Protein AF-A0A7K4CS99-F1 (afdb_monomer_lite)

Radius of gyration: 19.67 Å; chains: 1; bounding box: 48×40×54 Å

Secondary structure (DSSP, 8-state):
----TT---GGGGGT---TTT---SPEEEEEE-TTHHHHHHHTT-HHHHHHHHHHHHHTTS----------SSEEE-SSSS-EEE-SSS-S-EEHHHHHHHHHHHHHTTTTEEE-S-HHHHHHHHHHHHHHHHHHHHHHHHHTSTT-HHHHHHHHHTTHHHHHHHHHHHHH----EEEEE-TTT-BEEEEETTEE----GGGS-HHHHHHHHHHHGGGS-HHHHHH-BS---

pLDDT: mean 90.42, std 14.06, range [38.94, 98.62]

Sequence (232 aa):
MDRHPQSMKPWLLEILACPIDKHYPLDLSIFSIEDADAFLKKVGNVDEMKKDLSFFFKNGLDDEEGDVSTPIINFDDAGKDLLVFDTLVRKPSPAGLYLEKIQTSIDELKPVVVLCSEKVKETVTTLRALKENVQEAREAVSKMAGNPAKQREIISSLEKGLILLNWFKQAVEIESGVMICAKCHRWCPIRDSIPQMLPDELRREKYDKQFLETWKDKMDPDIVNAGIPFHL

Foldseek 3Di:
DDDDPFFAFLCVLVPDAQPPPRDDRWQKEFADWPPVVLCVVCQPPLVSLLVLQVVVVPVVDPDPDDDDSDQQWDWDDPDQFIFIAHPQRHDGDGLLVVLVSLLVLLVSLVSYHYNHDPVVVVLNVLLNVCNVLSVVLSVVSVVQRSPNPVNCVSVVVCSSSVSSSSSRRPPIGRQWIWIARPPPRAIWIQHRSHTHSDDQVPDDQVVVLVNCVVCVVPDDVCCQPPHPPYHD

Structure (mmCIF, N/CA/C/O backbone):
data_AF-A0A7K4CS99-F1
#
_entry.id   AF-A0A7K4CS99-F1
#
loop_
_atom_site.group_PDB
_atom_site.id
_atom_site.type_symbol
_atom_site.label_atom_id
_atom_site.label_alt_id
_atom_site.label_comp_id
_atom_site.label_asym_id
_atom_site.label_entity_id
_atom_site.label_seq_id
_atom_site.pdbx_PDB_ins_code
_atom_site.Cartn_x
_atom_site.Cartn_y
_atom_site.Cartn_z
_atom_site.occupancy
_atom_site.B_iso_or_equiv
_atom_site.auth_seq_id
_atom_site.auth_c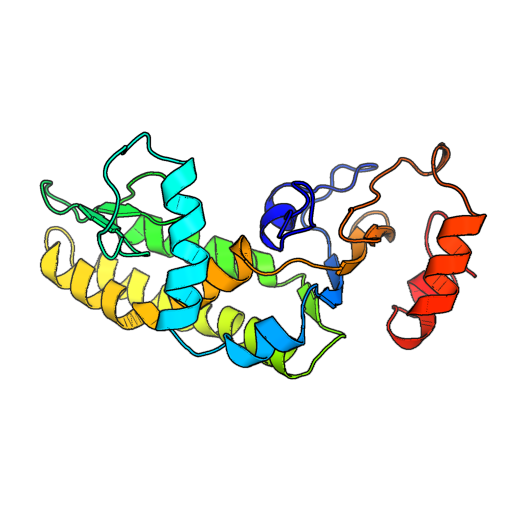omp_id
_atom_site.auth_asym_id
_atom_site.auth_atom_id
_atom_site.pdbx_PDB_model_num
ATOM 1 N N . MET A 1 1 ? 3.380 25.323 -2.106 1.00 39.00 1 MET A N 1
ATOM 2 C CA . MET A 1 1 ? 4.022 24.108 -2.642 1.00 39.00 1 MET A CA 1
ATOM 3 C C . MET A 1 1 ? 2.963 23.406 -3.455 1.00 39.00 1 MET A C 1
ATOM 5 O O . MET A 1 1 ? 2.016 22.885 -2.876 1.00 39.00 1 MET A O 1
ATOM 9 N N . ASP A 1 2 ? 3.064 23.536 -4.773 1.00 38.94 2 ASP A N 1
ATOM 10 C CA . ASP A 1 2 ? 2.145 22.928 -5.729 1.00 38.94 2 ASP A CA 1
ATOM 11 C C . ASP A 1 2 ? 2.350 21.414 -5.695 1.00 38.94 2 ASP A C 1
ATOM 13 O O . ASP A 1 2 ? 3.278 20.901 -6.311 1.00 38.94 2 ASP A O 1
ATOM 17 N N . ARG A 1 3 ? 1.527 20.691 -4.929 1.00 48.94 3 ARG A N 1
ATOM 18 C CA . ARG A 1 3 ? 1.492 19.230 -5.039 1.00 48.94 3 ARG A CA 1
ATOM 19 C C . ARG A 1 3 ? 0.854 18.887 -6.378 1.00 48.94 3 ARG A C 1
ATOM 21 O O . ARG A 1 3 ? -0.291 19.262 -6.633 1.00 48.94 3 ARG A O 1
ATOM 28 N N . HIS A 1 4 ? 1.617 18.235 -7.247 1.00 49.47 4 HIS A N 1
ATOM 29 C CA . HIS A 1 4 ? 1.116 17.764 -8.527 1.00 49.47 4 HIS A CA 1
ATOM 30 C C . HIS A 1 4 ? 0.013 16.720 -8.274 1.00 49.47 4 HIS A C 1
ATOM 32 O O . HIS A 1 4 ? 0.223 15.771 -7.525 1.00 49.47 4 HIS A O 1
ATOM 38 N N . PRO A 1 5 ? -1.191 16.877 -8.848 1.00 52.69 5 PRO A N 1
ATOM 39 C CA . PRO A 1 5 ? -2.359 16.067 -8.488 1.00 52.69 5 PRO A CA 1
ATOM 40 C C . PRO A 1 5 ? -2.307 14.595 -8.955 1.00 52.69 5 PRO A C 1
ATOM 42 O O . PRO A 1 5 ? -3.349 13.944 -8.989 1.00 52.69 5 PRO A O 1
ATOM 45 N N . GLN A 1 6 ? -1.145 14.057 -9.348 1.00 57.22 6 GLN A N 1
ATOM 46 C CA . GLN A 1 6 ? -1.030 12.757 -10.029 1.00 57.22 6 GLN A CA 1
ATOM 47 C C . GLN A 1 6 ? 0.136 11.873 -9.551 1.00 57.22 6 GLN A C 1
ATOM 49 O O . GLN A 1 6 ? 0.604 11.041 -10.324 1.00 57.22 6 GLN A O 1
ATOM 54 N N . SER A 1 7 ? 0.599 12.004 -8.305 1.00 81.69 7 SER A N 1
ATOM 55 C CA . SER A 1 7 ? 1.669 11.131 -7.806 1.00 81.69 7 SER A CA 1
ATOM 56 C C . SER A 1 7 ? 1.173 9.719 -7.445 1.00 81.69 7 SER A C 1
ATOM 58 O O . SER A 1 7 ? 0.079 9.541 -6.899 1.00 81.69 7 SER A O 1
ATOM 60 N N . MET A 1 8 ? 1.974 8.694 -7.750 1.00 92.38 8 MET A N 1
ATOM 61 C CA . MET A 1 8 ? 1.673 7.281 -7.512 1.00 92.38 8 MET A CA 1
ATOM 62 C C . MET A 1 8 ? 1.638 6.984 -6.011 1.00 92.38 8 MET A C 1
ATOM 64 O O . MET A 1 8 ? 2.669 6.929 -5.349 1.00 92.38 8 MET A O 1
ATOM 68 N N . LYS A 1 9 ? 0.451 6.735 -5.463 1.00 92.94 9 LYS A N 1
ATOM 69 C CA . LYS A 1 9 ? 0.264 6.377 -4.050 1.00 92.94 9 LYS A CA 1
ATOM 70 C C . LYS A 1 9 ? 0.173 4.866 -3.852 1.00 92.94 9 LYS A C 1
ATOM 72 O O . LYS A 1 9 ? -0.343 4.181 -4.736 1.00 92.94 9 LYS A O 1
ATOM 77 N N . PRO A 1 10 ? 0.566 4.326 -2.683 1.00 94.31 10 PRO A N 1
ATOM 78 C CA . PRO A 1 10 ? 0.439 2.896 -2.410 1.00 94.31 10 PRO A CA 1
ATOM 79 C C . PRO A 1 10 ? -0.985 2.349 -2.575 1.00 94.31 10 PRO A C 1
ATOM 81 O O . PRO A 1 10 ? -1.140 1.232 -3.058 1.00 94.31 10 PRO A O 1
ATOM 84 N N . TRP A 1 11 ? -2.027 3.127 -2.246 1.00 91.94 11 TRP A N 1
ATOM 85 C CA . TRP A 1 11 ? -3.421 2.691 -2.431 1.00 91.94 11 TRP A CA 1
ATOM 86 C C . TRP A 1 11 ? -3.818 2.499 -3.904 1.00 91.94 11 TRP A C 1
ATOM 88 O O . TRP A 1 11 ? -4.769 1.778 -4.181 1.00 91.94 11 TRP A O 1
ATOM 98 N N . LEU A 1 12 ? -3.103 3.077 -4.882 1.00 91.94 12 LEU A N 1
ATOM 99 C CA . LEU A 1 12 ? -3.420 2.851 -6.302 1.00 91.94 12 LEU A CA 1
ATOM 100 C C . LEU A 1 12 ? -3.243 1.380 -6.702 1.00 91.94 12 LEU A C 1
ATOM 102 O O . LEU A 1 12 ? -3.921 0.911 -7.615 1.00 91.94 12 LEU A O 1
ATOM 106 N N . LEU A 1 13 ? -2.405 0.621 -5.989 1.00 89.94 13 LEU A N 1
ATOM 107 C CA . LEU A 1 13 ? -2.287 -0.824 -6.188 1.00 89.94 13 LEU A CA 1
ATOM 108 C C . LEU A 1 13 ? -3.586 -1.587 -5.919 1.00 89.94 13 LEU A C 1
ATOM 110 O O . LEU A 1 13 ? -3.686 -2.732 -6.332 1.00 89.94 13 LEU A O 1
ATOM 114 N N . GLU A 1 14 ? -4.577 -0.983 -5.260 1.00 90.19 14 GLU A N 1
ATOM 115 C CA . GLU A 1 14 ? -5.903 -1.575 -5.048 1.00 90.19 14 GLU A CA 1
ATOM 116 C C . GLU A 1 14 ? -6.742 -1.619 -6.326 1.00 90.19 14 GLU A C 1
ATOM 118 O O . GLU A 1 14 ? -7.633 -2.454 -6.458 1.00 90.19 14 GLU A O 1
ATOM 123 N N . ILE A 1 15 ? -6.463 -0.718 -7.271 1.00 91.19 15 ILE A N 1
ATOM 124 C CA . ILE A 1 15 ? -7.279 -0.530 -8.476 1.00 91.19 15 ILE A CA 1
ATOM 125 C C . ILE A 1 15 ? -6.527 -0.853 -9.767 1.00 91.19 15 ILE A C 1
ATOM 127 O O . ILE A 1 15 ? -7.153 -1.113 -10.795 1.00 91.19 15 ILE A O 1
ATOM 131 N N . LEU A 1 16 ? -5.192 -0.827 -9.742 1.00 93.62 16 LEU A N 1
ATOM 132 C CA . LEU A 1 16 ? -4.379 -1.100 -10.919 1.00 93.62 16 LEU A CA 1
ATOM 133 C C . LEU A 1 16 ? -4.326 -2.604 -11.198 1.00 93.62 16 LEU A C 1
ATOM 135 O O . LEU A 1 16 ? -3.704 -3.375 -10.473 1.00 93.62 16 LEU A O 1
ATOM 139 N N . ALA A 1 17 ? -4.951 -3.005 -12.301 1.00 95.06 17 ALA A N 1
ATOM 140 C CA . ALA A 1 17 ? -4.785 -4.322 -12.901 1.00 95.06 17 ALA A CA 1
ATOM 141 C C . ALA A 1 17 ? -3.849 -4.236 -14.113 1.00 95.06 17 ALA A C 1
ATOM 143 O O . ALA A 1 17 ? -3.676 -3.173 -14.716 1.00 95.06 17 ALA A O 1
ATOM 144 N N . CYS A 1 18 ? -3.265 -5.367 -14.506 1.00 95.75 18 CYS A N 1
ATOM 145 C CA . CYS A 1 18 ? -2.468 -5.442 -15.725 1.00 95.75 18 CYS A CA 1
ATOM 146 C C . CYS A 1 18 ? -3.303 -4.976 -16.937 1.00 95.75 18 CYS A C 1
ATOM 148 O O . CYS A 1 18 ? -4.387 -5.523 -17.169 1.00 95.75 18 CYS A O 1
ATOM 150 N N . PRO A 1 19 ? -2.810 -4.029 -17.758 1.00 94.19 19 PRO A N 1
ATOM 151 C CA . PRO A 1 19 ? -3.563 -3.510 -18.900 1.00 94.19 19 PRO A CA 1
ATOM 152 C C . PRO A 1 19 ? -3.721 -4.548 -20.021 1.00 94.19 19 PRO A C 1
ATOM 154 O O . PRO A 1 19 ? -4.552 -4.371 -20.907 1.00 94.19 19 PRO A O 1
ATOM 157 N N . ILE A 1 20 ? -2.940 -5.632 -19.982 1.00 95.56 20 ILE A N 1
ATOM 158 C CA . ILE A 1 20 ? -2.901 -6.653 -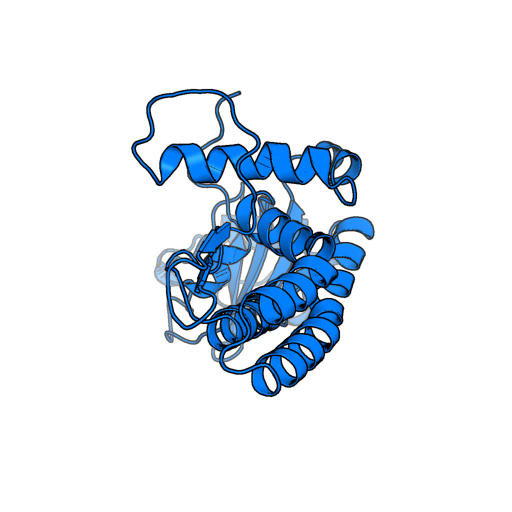21.031 1.00 95.56 20 ILE A CA 1
ATOM 159 C C . ILE A 1 20 ? -3.858 -7.806 -20.733 1.00 95.56 20 ILE A C 1
ATOM 161 O O . ILE A 1 20 ? -4.689 -8.158 -21.567 1.00 95.56 20 ILE A O 1
ATOM 165 N N . ASP A 1 21 ? -3.764 -8.401 -19.543 1.00 95.94 21 ASP A N 1
ATOM 166 C CA . ASP A 1 21 ? -4.504 -9.623 -19.198 1.00 95.94 21 ASP A CA 1
ATOM 167 C C . ASP A 1 21 ? -5.489 -9.455 -18.033 1.00 95.94 21 ASP A C 1
ATOM 169 O O . ASP A 1 21 ? -6.125 -10.434 -17.625 1.00 95.94 21 ASP A O 1
ATOM 173 N N . LYS A 1 22 ? -5.629 -8.221 -17.523 1.00 95.75 22 LYS A N 1
ATOM 174 C CA . LYS A 1 22 ? -6.514 -7.835 -16.414 1.00 95.75 22 LYS A CA 1
ATOM 175 C C . LYS A 1 22 ? -6.213 -8.565 -15.101 1.00 95.75 22 LYS A C 1
ATOM 177 O O . LYS A 1 22 ? -7.077 -8.626 -14.229 1.00 95.75 22 LYS A O 1
ATOM 182 N N . HIS A 1 23 ? -5.018 -9.140 -14.954 1.00 96.75 23 HIS A N 1
ATOM 183 C CA . HIS A 1 23 ? -4.603 -9.773 -13.710 1.00 96.75 23 HIS A CA 1
ATOM 184 C C . HIS A 1 23 ? -4.402 -8.742 -12.596 1.00 96.75 23 HIS A C 1
ATOM 186 O O . HIS A 1 23 ? -3.948 -7.621 -12.835 1.00 96.75 23 HIS A O 1
ATOM 192 N N . TYR A 1 24 ? -4.740 -9.163 -11.384 1.00 94.94 24 TYR A N 1
ATOM 193 C CA . TYR A 1 24 ? -4.645 -8.410 -10.146 1.00 94.94 24 TYR A CA 1
ATOM 194 C C . TYR A 1 24 ? -4.430 -9.410 -8.992 1.00 94.94 24 TYR A C 1
ATOM 196 O O . TYR A 1 24 ? -5.072 -10.469 -9.016 1.00 94.94 24 TYR A O 1
ATOM 204 N N . PRO A 1 25 ? -3.608 -9.093 -7.972 1.00 95.81 25 PRO A N 1
ATOM 205 C CA . PRO A 1 25 ? -2.806 -7.871 -7.818 1.00 95.81 25 PRO A CA 1
ATOM 206 C C . PRO A 1 25 ? -1.547 -7.855 -8.707 1.00 95.81 25 PRO A C 1
ATOM 208 O O . PRO A 1 25 ? -1.185 -8.865 -9.308 1.00 95.81 25 PRO A O 1
ATOM 211 N N . LEU A 1 26 ? -0.896 -6.692 -8.804 1.00 96.62 26 LEU A N 1
ATOM 212 C CA . LEU A 1 26 ? 0.432 -6.538 -9.411 1.00 96.62 26 LEU A CA 1
ATOM 213 C C . LEU A 1 26 ? 1.508 -6.524 -8.320 1.00 96.62 26 LEU A C 1
ATOM 215 O O . LEU A 1 26 ? 1.309 -5.907 -7.273 1.00 96.62 26 LEU A O 1
ATOM 219 N N . ASP A 1 27 ? 2.654 -7.145 -8.594 1.00 96.81 27 ASP A N 1
ATOM 220 C CA . ASP A 1 27 ? 3.843 -7.050 -7.744 1.00 96.81 27 ASP A CA 1
ATOM 221 C C . ASP A 1 27 ? 4.480 -5.674 -7.917 1.00 96.81 27 ASP A C 1
ATOM 223 O O . ASP A 1 27 ? 4.635 -5.222 -9.045 1.00 96.81 27 ASP A O 1
ATOM 227 N N . LEU A 1 28 ? 4.846 -4.987 -6.834 1.00 97.50 28 LEU A N 1
ATOM 228 C CA . LEU A 1 28 ? 5.446 -3.649 -6.886 1.00 97.50 28 LEU A CA 1
ATOM 229 C C . LEU A 1 28 ? 6.832 -3.669 -6.255 1.00 97.50 28 LEU A C 1
ATOM 231 O O . LEU A 1 28 ? 6.952 -3.953 -5.073 1.00 97.50 28 LEU A O 1
ATOM 235 N N . SER A 1 29 ? 7.849 -3.221 -6.982 1.00 97.50 29 SER A N 1
ATOM 236 C CA . SER A 1 29 ? 9.170 -2.903 -6.435 1.00 97.50 29 SER A CA 1
ATOM 237 C C . SER A 1 29 ? 9.376 -1.389 -6.393 1.00 97.50 29 SER A C 1
ATOM 239 O O . SER A 1 29 ? 9.369 -0.731 -7.431 1.00 97.50 29 SER A O 1
ATOM 241 N N . ILE A 1 30 ? 9.565 -0.824 -5.199 1.00 97.81 30 ILE A N 1
ATOM 242 C CA . ILE A 1 30 ? 9.761 0.617 -4.971 1.00 97.81 30 ILE A CA 1
ATOM 243 C C . ILE A 1 30 ? 11.257 0.944 -4.987 1.00 97.81 30 ILE A C 1
ATOM 245 O O . ILE A 1 30 ? 12.006 0.478 -4.125 1.00 97.81 30 ILE A O 1
ATOM 249 N N . PHE A 1 31 ? 11.689 1.787 -5.925 1.00 97.50 31 PHE A N 1
ATOM 250 C CA . PHE A 1 31 ? 13.088 2.198 -6.085 1.00 97.50 31 PHE A CA 1
ATOM 251 C C . PHE A 1 31 ? 13.416 3.528 -5.403 1.00 97.50 31 PHE A C 1
ATOM 253 O O . PHE A 1 31 ? 14.549 3.704 -4.935 1.00 97.50 31 PHE A O 1
ATOM 260 N N . SER A 1 32 ? 12.428 4.418 -5.286 1.00 96.75 32 SER A N 1
ATOM 261 C CA . SER A 1 32 ? 12.472 5.680 -4.538 1.00 96.75 32 SER A CA 1
ATOM 262 C C . SER A 1 32 ? 11.057 6.151 -4.173 1.00 96.75 32 SER A C 1
ATOM 264 O O . SER A 1 32 ? 10.067 5.693 -4.742 1.00 96.75 32 SER A O 1
ATOM 266 N N . ILE A 1 33 ? 10.974 7.055 -3.197 1.00 96.62 33 ILE A N 1
ATOM 267 C CA . ILE A 1 33 ? 9.759 7.794 -2.830 1.00 96.62 33 ILE A CA 1
ATOM 268 C C . ILE A 1 33 ? 10.036 9.291 -2.969 1.00 96.62 33 ILE A C 1
ATOM 270 O O . ILE A 1 33 ? 11.197 9.701 -2.857 1.00 96.62 33 ILE A O 1
ATOM 274 N N . GLU A 1 34 ? 8.992 10.084 -3.181 1.00 94.75 34 GLU A N 1
ATOM 275 C CA . GLU A 1 34 ? 9.089 11.541 -3.112 1.00 94.75 34 GLU A CA 1
ATOM 276 C C . GLU A 1 34 ? 9.450 11.981 -1.686 1.00 94.75 34 GLU A C 1
ATOM 278 O O . GLU A 1 34 ? 9.080 11.333 -0.701 1.00 94.75 34 GLU A O 1
ATOM 283 N N . ASP A 1 35 ? 10.211 13.074 -1.578 1.00 92.44 35 ASP A N 1
ATOM 284 C CA . ASP A 1 35 ? 10.579 13.721 -0.315 1.00 92.44 35 ASP A CA 1
ATOM 285 C C . ASP A 1 35 ? 11.037 12.752 0.798 1.00 92.44 35 ASP A C 1
ATOM 287 O O . ASP A 1 35 ? 10.588 12.824 1.948 1.00 92.44 35 ASP A O 1
ATOM 291 N N . ALA A 1 36 ? 11.973 11.847 0.485 1.00 93.69 36 ALA A N 1
ATOM 292 C CA . ALA A 1 36 ? 12.469 10.837 1.429 1.00 93.69 36 ALA A CA 1
ATOM 293 C C . ALA A 1 36 ? 12.930 11.429 2.781 1.00 93.69 36 ALA A C 1
ATOM 295 O O . ALA A 1 36 ? 12.680 10.843 3.835 1.00 93.69 36 ALA A O 1
ATOM 296 N N . ASP A 1 37 ? 13.533 12.621 2.785 1.00 93.56 37 ASP A N 1
ATOM 297 C CA . ASP A 1 37 ? 13.921 13.320 4.017 1.00 93.56 37 ASP A CA 1
ATOM 298 C C . ASP A 1 37 ? 12.716 13.756 4.861 1.00 93.56 37 ASP A C 1
ATOM 300 O O . ASP A 1 37 ? 12.762 13.709 6.094 1.00 93.56 37 ASP A O 1
ATOM 304 N N . ALA A 1 38 ? 11.629 14.195 4.221 1.00 93.25 38 ALA A N 1
ATOM 305 C CA . ALA A 1 38 ? 10.395 14.536 4.916 1.00 93.25 38 ALA A CA 1
ATOM 306 C C . ALA A 1 38 ? 9.735 13.275 5.483 1.00 93.25 38 ALA A C 1
ATOM 308 O O . ALA A 1 38 ? 9.300 13.290 6.635 1.00 93.25 38 ALA A O 1
ATOM 309 N N . PHE A 1 39 ? 9.734 12.172 4.727 1.00 95.50 39 PHE A N 1
ATOM 310 C CA . PHE A 1 39 ? 9.277 10.871 5.215 1.00 95.50 39 PHE A CA 1
ATOM 311 C C . PHE A 1 39 ? 10.015 10.469 6.501 1.00 95.50 39 PHE A C 1
ATOM 313 O O . PHE A 1 39 ? 9.372 10.164 7.506 1.00 95.50 39 PHE A O 1
ATOM 320 N N . LEU A 1 40 ? 11.352 10.537 6.511 1.00 94.56 40 LEU A N 1
ATOM 321 C CA . LEU A 1 40 ? 12.178 10.150 7.664 1.00 94.56 40 LEU A CA 1
ATOM 322 C C . LEU A 1 40 ? 11.900 10.987 8.919 1.00 94.56 40 LEU A C 1
ATOM 324 O O . LEU A 1 40 ? 11.958 10.459 10.027 1.00 94.56 40 LEU A O 1
ATOM 328 N N . LYS A 1 41 ? 11.583 12.276 8.763 1.00 94.94 41 LYS A N 1
ATOM 329 C CA . LYS A 1 41 ? 11.253 13.169 9.889 1.00 94.94 41 LYS A CA 1
ATOM 330 C C . LYS A 1 41 ? 9.883 12.874 10.504 1.00 94.94 41 LYS A C 1
ATOM 332 O O . LYS A 1 41 ? 9.666 13.198 11.670 1.00 94.94 41 LYS A O 1
ATOM 337 N N . LYS A 1 42 ? 8.962 12.302 9.726 1.00 95.12 42 LYS A N 1
ATOM 338 C CA . LYS A 1 42 ? 7.557 12.114 10.116 1.00 95.12 42 LYS A CA 1
ATOM 339 C C . LYS A 1 42 ? 7.233 10.689 10.545 1.00 95.12 42 LYS A C 1
ATOM 341 O O 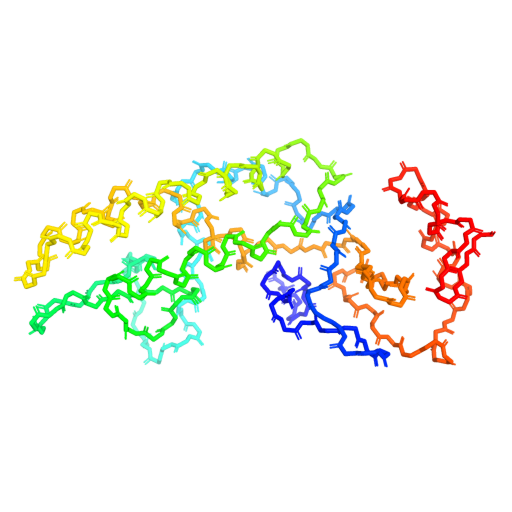. LYS A 1 42 ? 6.425 10.499 11.450 1.00 95.12 42 LYS A O 1
ATOM 346 N N . VAL A 1 43 ? 7.844 9.685 9.919 1.00 95.56 43 VAL A N 1
ATOM 347 C CA . VAL A 1 43 ? 7.537 8.277 10.190 1.00 95.56 43 VAL A CA 1
ATOM 348 C C . VAL A 1 43 ? 7.778 7.931 11.665 1.00 95.56 43 VAL A C 1
ATOM 350 O O . VAL A 1 43 ? 8.859 8.135 12.211 1.00 95.56 43 VAL A O 1
ATOM 353 N N . GLY A 1 44 ? 6.741 7.418 12.333 1.00 90.69 44 GLY A N 1
ATOM 354 C CA . GLY A 1 44 ? 6.759 7.123 13.771 1.00 90.69 44 GLY A CA 1
ATOM 355 C C . GLY A 1 44 ? 6.382 8.299 14.683 1.00 90.69 44 GLY A C 1
ATOM 356 O O . GLY A 1 44 ? 6.095 8.073 15.859 1.00 90.69 44 GLY A O 1
ATOM 357 N N . ASN A 1 45 ? 6.293 9.527 14.162 1.00 95.38 45 ASN A N 1
ATOM 358 C CA . ASN A 1 45 ? 5.727 10.670 14.873 1.00 95.38 45 ASN A CA 1
ATOM 359 C C . ASN A 1 45 ? 4.223 10.769 14.576 1.00 95.38 45 ASN A C 1
ATOM 361 O O . ASN A 1 45 ? 3.806 11.214 13.507 1.00 95.38 45 ASN A O 1
ATOM 365 N N . VAL A 1 46 ? 3.404 10.330 15.534 1.00 92.50 46 VAL A N 1
ATOM 366 C CA . VAL A 1 46 ? 1.941 10.267 15.387 1.00 92.50 46 VAL A CA 1
ATOM 367 C C . VAL A 1 46 ? 1.336 11.632 15.066 1.00 92.50 46 VAL A C 1
ATOM 369 O O . VAL A 1 46 ? 0.460 11.705 14.208 1.00 92.50 46 VAL A O 1
ATOM 372 N N . ASP A 1 47 ? 1.809 12.704 15.696 1.00 91.50 47 ASP A N 1
ATOM 373 C CA . ASP A 1 47 ? 1.234 14.037 15.508 1.00 91.50 47 ASP A CA 1
ATOM 374 C C . ASP A 1 47 ? 1.533 14.585 14.111 1.00 91.50 47 ASP A C 1
ATOM 376 O O . ASP A 1 47 ? 0.649 15.136 13.458 1.00 91.50 47 ASP A O 1
ATOM 380 N N . GLU A 1 48 ? 2.750 14.374 13.606 1.00 93.06 48 GLU A N 1
ATOM 381 C CA . GLU A 1 48 ? 3.111 14.751 12.235 1.00 93.06 48 GLU A CA 1
ATOM 382 C C . GLU A 1 48 ? 2.329 13.941 11.193 1.00 93.06 48 GLU A C 1
ATOM 384 O O . GLU A 1 48 ? 1.813 14.503 10.226 1.00 93.06 48 GLU A O 1
ATOM 389 N N . MET A 1 49 ? 2.155 12.635 11.417 1.00 93.06 49 MET A N 1
ATOM 390 C CA . MET A 1 49 ? 1.337 11.798 10.533 1.00 93.06 49 MET A CA 1
ATOM 391 C C . MET A 1 49 ? -0.140 12.224 10.545 1.00 93.06 49 MET A C 1
ATOM 393 O O . MET A 1 49 ? -0.771 12.291 9.489 1.00 93.06 49 MET A O 1
ATOM 397 N N . LYS A 1 50 ? -0.698 12.569 11.716 1.00 91.00 50 LYS A N 1
ATOM 398 C CA . LYS A 1 50 ? -2.062 13.113 11.838 1.00 91.00 50 LYS A CA 1
ATOM 399 C C . LYS A 1 50 ? -2.210 14.436 11.078 1.00 91.00 50 LYS A C 1
ATOM 401 O O . LYS A 1 50 ? -3.219 14.624 10.401 1.00 91.00 50 LYS A O 1
ATOM 406 N N . LYS A 1 51 ? -1.211 15.328 11.133 1.00 89.00 51 LYS A N 1
ATOM 407 C CA . LYS A 1 51 ? -1.216 16.591 10.368 1.00 89.00 51 LYS A CA 1
ATOM 408 C C . LYS A 1 51 ? -1.300 16.341 8.866 1.00 89.00 51 LYS A C 1
ATOM 410 O O . LYS A 1 51 ? -2.164 16.927 8.216 1.00 89.00 51 LYS A O 1
ATOM 415 N N . ASP A 1 52 ? -0.478 15.439 8.330 1.00 88.25 52 ASP A N 1
ATOM 416 C CA . ASP A 1 52 ? -0.529 15.070 6.909 1.00 88.25 52 ASP A CA 1
ATOM 417 C C . ASP A 1 52 ? -1.894 14.492 6.515 1.00 88.25 52 ASP A C 1
ATOM 419 O O . ASP A 1 52 ? -2.428 14.815 5.453 1.00 88.25 52 ASP A O 1
ATOM 423 N N . LEU A 1 53 ? -2.483 13.671 7.388 1.00 86.81 53 LEU A N 1
ATOM 424 C CA . LEU A 1 53 ? -3.768 13.025 7.137 1.00 86.81 53 LEU A CA 1
ATOM 425 C C . LEU A 1 53 ? -4.971 13.972 7.224 1.00 86.81 53 LEU A C 1
ATOM 427 O O . LEU A 1 53 ? -5.937 13.797 6.482 1.00 86.81 53 LEU A O 1
ATOM 431 N N . SER A 1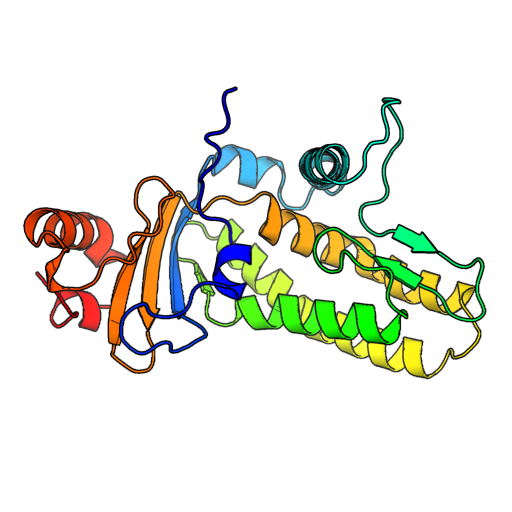 54 ? -4.910 14.991 8.083 1.00 80.06 54 SER A N 1
ATOM 432 C CA . SER A 1 54 ? -5.995 15.967 8.267 1.00 80.06 54 SER A CA 1
ATOM 433 C C . SER A 1 54 ? -6.394 16.679 6.966 1.00 80.06 54 SER A C 1
ATOM 435 O O . SER A 1 54 ? -7.551 17.050 6.783 1.00 80.06 54 SER A O 1
ATOM 437 N N . PHE A 1 55 ? -5.461 16.813 6.018 1.00 70.00 55 PHE A N 1
ATOM 438 C CA . PHE A 1 55 ? -5.717 17.417 4.712 1.00 70.00 55 PHE A CA 1
ATOM 439 C C . PHE A 1 55 ? -6.672 16.585 3.841 1.00 70.00 55 PHE A C 1
ATOM 441 O O . PHE A 1 55 ? -7.441 17.149 3.067 1.00 70.00 55 PHE A O 1
ATOM 448 N N . PHE A 1 56 ? -6.662 15.253 3.967 1.00 65.94 56 PHE A N 1
ATOM 449 C CA . PHE A 1 56 ? -7.516 14.382 3.150 1.00 65.94 56 PHE A CA 1
ATOM 450 C C . PHE A 1 56 ? -8.982 14.406 3.586 1.00 65.94 56 PHE A C 1
ATOM 452 O O . PHE A 1 56 ? -9.858 14.222 2.746 1.00 65.94 56 PHE A O 1
ATOM 459 N N . PHE A 1 57 ? -9.258 14.679 4.863 1.00 58.44 57 PHE A N 1
ATOM 460 C CA . PHE A 1 57 ? -10.628 14.828 5.360 1.00 58.44 57 PHE A CA 1
ATOM 461 C C . PHE A 1 57 ? -11.266 16.152 4.922 1.00 58.44 57 PHE A C 1
ATOM 463 O O . PHE A 1 57 ? -12.439 16.161 4.562 1.00 58.44 57 PHE A O 1
ATOM 470 N N . LYS A 1 58 ? -10.481 17.236 4.838 1.00 53.81 58 LYS A N 1
ATOM 471 C CA . LYS A 1 58 ? -10.959 18.560 4.391 1.00 53.81 58 LYS A CA 1
ATOM 472 C C . LYS A 1 58 ? -11.469 18.595 2.947 1.00 53.81 58 LYS A C 1
ATOM 474 O O . LYS A 1 58 ? -12.248 19.468 2.606 1.00 53.81 58 LYS A O 1
ATOM 479 N N . ASN A 1 59 ? -11.039 17.655 2.104 1.00 46.50 59 ASN A N 1
ATOM 480 C CA . ASN A 1 59 ? -11.456 17.582 0.698 1.00 46.50 59 ASN A CA 1
ATOM 481 C C . ASN A 1 59 ? -12.581 16.557 0.450 1.00 46.50 59 ASN A C 1
ATOM 483 O O . ASN A 1 59 ? -12.920 16.305 -0.705 1.00 46.50 59 ASN A O 1
ATOM 487 N N . GLY A 1 60 ? -13.096 15.900 1.499 1.00 43.53 60 GLY A N 1
ATOM 488 C CA . GLY A 1 60 ? -14.070 14.806 1.383 1.00 43.53 60 GLY A CA 1
ATOM 489 C C . GLY A 1 60 ? -15.435 15.067 2.022 1.00 43.53 60 GLY A C 1
ATOM 490 O O . GLY A 1 60 ? -16.362 14.303 1.759 1.00 43.53 60 GLY A O 1
ATOM 491 N N . LEU A 1 61 ? -15.560 16.105 2.850 1.00 42.69 61 LEU A N 1
ATOM 492 C CA . LEU A 1 61 ? -16.784 16.505 3.543 1.00 42.69 61 LEU A CA 1
ATOM 493 C C . LEU A 1 61 ? -16.859 18.037 3.501 1.00 42.69 61 LEU A C 1
ATOM 495 O O . LEU A 1 61 ? -15.878 18.692 3.849 1.00 42.69 61 LEU A O 1
ATOM 499 N N . ASP A 1 62 ? -17.984 18.582 3.033 1.00 42.09 62 ASP A N 1
ATOM 500 C CA . ASP A 1 62 ? -18.265 20.020 2.885 1.00 42.09 62 ASP A CA 1
ATOM 501 C C . ASP A 1 62 ? -18.419 20.738 4.248 1.00 42.09 62 ASP A C 1
ATOM 503 O O . ASP A 1 62 ? -19.424 21.397 4.501 1.00 42.09 62 ASP A O 1
ATOM 507 N N . ASP A 1 63 ? -17.449 20.604 5.152 1.00 41.41 63 ASP A N 1
ATOM 508 C CA . ASP A 1 63 ? -17.458 21.303 6.438 1.00 41.41 63 ASP A CA 1
ATOM 509 C C . ASP A 1 63 ? -16.547 22.540 6.355 1.00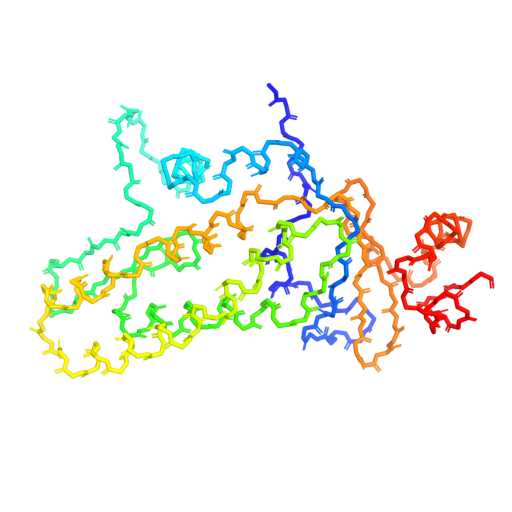 41.41 63 ASP A C 1
ATOM 511 O O . ASP A 1 63 ? -15.320 22.463 6.444 1.00 41.41 63 ASP A O 1
ATOM 515 N N . GLU A 1 64 ? -17.179 23.701 6.145 1.00 46.84 64 GLU A N 1
ATOM 516 C CA . GLU A 1 64 ? -16.552 25.021 5.955 1.00 46.84 64 GLU A CA 1
ATOM 517 C C . GLU A 1 64 ? -15.928 25.651 7.216 1.00 46.84 64 GLU A C 1
ATOM 519 O O . GLU A 1 64 ? -15.406 26.764 7.143 1.00 46.84 64 GLU A O 1
ATOM 524 N N . GLU A 1 65 ? -15.897 24.989 8.371 1.00 44.97 65 GLU A N 1
ATOM 525 C CA . GLU A 1 65 ? -15.354 25.605 9.587 1.00 44.97 65 GLU A CA 1
ATOM 526 C C . GLU A 1 65 ? -14.046 24.954 10.035 1.00 44.97 65 GLU A C 1
ATOM 528 O O . GLU A 1 65 ? -13.960 23.809 10.477 1.00 44.97 65 GLU A O 1
ATOM 533 N N . GLY A 1 66 ? -12.981 25.736 9.850 1.00 47.41 66 GLY A N 1
ATOM 534 C CA . GLY A 1 66 ? -11.624 25.392 10.210 1.00 47.41 66 GLY A CA 1
ATOM 535 C C . GLY A 1 66 ? -11.419 25.250 11.716 1.00 47.41 66 GLY A C 1
ATOM 536 O O . GLY A 1 66 ? -11.940 26.021 12.512 1.00 47.41 66 GLY A O 1
ATOM 537 N N . ASP A 1 67 ? -10.529 24.308 12.024 1.00 47.50 67 ASP A N 1
ATOM 538 C CA . ASP A 1 67 ? -9.917 24.010 13.322 1.00 47.50 67 ASP A CA 1
ATOM 539 C C . ASP A 1 67 ? -10.705 23.091 14.261 1.00 47.50 67 ASP A C 1
ATOM 541 O O . ASP A 1 67 ? -11.367 23.550 15.178 1.00 47.50 67 ASP A O 1
ATOM 545 N N . VAL A 1 68 ? -10.530 21.772 14.098 1.00 41.50 68 VAL A N 1
ATOM 546 C CA . VAL A 1 68 ? -10.563 20.798 15.201 1.00 41.50 68 VAL A CA 1
ATOM 547 C C . VAL A 1 68 ? -9.672 19.621 14.802 1.00 41.50 68 VAL A C 1
ATOM 549 O O . VAL A 1 68 ? -9.704 19.187 13.654 1.00 41.50 68 VAL A O 1
ATOM 552 N N . SER A 1 69 ? -8.886 19.096 15.744 1.00 50.62 69 SER A N 1
ATOM 553 C CA . SER A 1 69 ? -8.276 17.758 15.735 1.00 50.62 69 SER A CA 1
ATOM 554 C C . SER A 1 69 ? -9.250 16.702 15.182 1.00 50.62 69 SER A C 1
ATOM 556 O O . SER A 1 69 ? -9.945 16.039 15.952 1.00 50.62 69 SER A O 1
ATOM 558 N N . THR A 1 70 ? -9.331 16.541 13.861 1.00 54.72 70 THR A N 1
ATOM 559 C CA . THR A 1 70 ? -10.207 15.541 13.256 1.00 54.72 70 THR A CA 1
ATOM 560 C C . THR A 1 70 ? -9.592 14.188 13.585 1.00 54.72 70 THR A C 1
ATOM 562 O O . THR A 1 70 ? -8.449 13.927 13.186 1.00 54.72 70 THR A O 1
ATOM 565 N N . PRO A 1 71 ? -10.265 13.347 14.384 1.00 71.62 71 PRO A N 1
ATOM 566 C CA . PRO A 1 71 ? -9.717 12.047 14.700 1.00 71.62 71 PRO A CA 1
ATOM 567 C C . PRO A 1 71 ? -9.597 11.257 13.393 1.00 71.62 71 PRO A C 1
ATOM 569 O O . PRO A 1 71 ? -10.531 11.180 12.601 1.00 71.62 71 PRO A O 1
ATOM 572 N N . ILE A 1 72 ? -8.411 10.697 13.140 1.00 86.44 72 ILE A N 1
ATOM 573 C CA . ILE A 1 72 ? -8.166 9.908 11.922 1.00 86.44 72 ILE A CA 1
ATOM 574 C C . ILE A 1 72 ? -9.093 8.691 11.889 1.00 86.44 72 ILE A C 1
ATOM 576 O O . ILE A 1 72 ? -9.619 8.344 10.837 1.00 86.44 72 ILE A O 1
ATOM 580 N N . ILE A 1 73 ? -9.310 8.084 13.057 1.00 92.94 73 ILE A N 1
ATOM 581 C CA . ILE A 1 73 ? -10.238 6.977 13.274 1.00 92.94 73 ILE A CA 1
ATOM 582 C C . ILE A 1 73 ? -11.479 7.560 13.942 1.00 92.94 73 ILE A C 1
ATOM 584 O O . ILE A 1 73 ? -11.412 8.038 15.076 1.00 92.94 73 ILE A O 1
ATOM 588 N N . ASN A 1 74 ? -12.600 7.530 13.236 1.00 93.19 74 ASN A N 1
ATOM 589 C CA . ASN A 1 74 ? -13.859 8.104 13.685 1.00 93.19 74 ASN A CA 1
ATOM 590 C C . ASN A 1 74 ? -14.762 7.012 14.249 1.00 93.19 74 ASN A C 1
ATOM 592 O O . ASN A 1 74 ? -14.799 5.895 13.731 1.00 93.19 74 ASN A O 1
ATOM 596 N N . PHE A 1 75 ? -15.505 7.359 15.296 1.00 93.75 75 PHE A N 1
ATOM 597 C CA . PHE A 1 75 ? -16.415 6.464 15.998 1.00 93.75 75 PHE A CA 1
ATOM 598 C C . PHE A 1 75 ? -17.808 7.085 16.049 1.00 93.75 75 PHE A C 1
ATOM 600 O O . PHE A 1 75 ? -17.948 8.225 16.485 1.00 93.75 75 PHE A O 1
ATOM 607 N N . ASP A 1 76 ? -18.819 6.315 15.666 1.00 91.56 76 ASP A N 1
ATOM 608 C CA . ASP A 1 76 ? -20.231 6.633 15.875 1.00 91.56 76 ASP A CA 1
ATOM 609 C C . ASP A 1 76 ? -20.861 5.522 16.724 1.00 91.56 76 ASP A C 1
ATOM 611 O O . ASP A 1 76 ? -20.893 4.348 16.344 1.00 91.56 76 ASP A O 1
ATOM 615 N N . ASP A 1 77 ? -21.298 5.900 17.922 1.00 85.50 77 ASP A N 1
ATOM 616 C CA . ASP A 1 77 ? -21.914 5.042 18.930 1.00 85.50 77 ASP A CA 1
ATOM 617 C C . ASP A 1 77 ? -23.356 5.451 19.266 1.00 85.50 77 ASP A C 1
ATOM 619 O O . ASP A 1 77 ? -23.899 5.009 20.278 1.00 85.50 77 ASP A O 1
ATOM 623 N N . ALA A 1 78 ? -24.010 6.243 18.407 1.00 79.88 78 ALA A N 1
ATOM 624 C CA . ALA A 1 78 ? -25.420 6.603 18.578 1.00 79.88 78 ALA A CA 1
ATOM 625 C C . ALA A 1 78 ? -26.367 5.402 18.379 1.00 79.88 78 ALA A C 1
ATOM 627 O O . ALA A 1 78 ? -27.518 5.418 18.823 1.00 79.88 78 ALA A O 1
ATOM 628 N N . GLY A 1 79 ? -25.891 4.365 17.685 1.00 76.81 79 GLY A N 1
ATOM 629 C CA . GLY A 1 79 ? -26.624 3.137 17.399 1.00 76.81 79 GLY A CA 1
ATOM 630 C C . GLY A 1 79 ? -26.391 2.004 18.405 1.00 76.81 79 GLY A C 1
ATOM 631 O O . GLY A 1 79 ? -25.708 2.128 19.416 1.00 76.81 79 GLY A O 1
ATOM 632 N N . LYS A 1 80 ? -26.966 0.838 18.091 1.00 77.88 80 LYS A N 1
ATOM 633 C CA . LYS A 1 80 ? -26.793 -0.400 18.871 1.00 77.88 80 LYS A CA 1
ATOM 634 C C . LYS A 1 80 ? -25.378 -0.990 18.756 1.00 77.88 80 LYS A C 1
ATOM 636 O O . LYS A 1 80 ? -24.921 -1.664 19.678 1.00 77.88 80 LYS A O 1
ATOM 641 N N . ASP A 1 81 ? -24.716 -0.742 17.631 1.00 84.56 81 ASP A N 1
ATOM 642 C CA . ASP A 1 81 ? -23.384 -1.244 17.300 1.00 84.56 81 ASP A CA 1
ATOM 643 C C . ASP A 1 81 ? -22.428 -0.065 17.091 1.00 84.56 81 ASP A C 1
ATOM 645 O O . ASP A 1 81 ? -22.842 0.971 16.571 1.00 84.56 81 ASP A O 1
ATOM 649 N N . LEU A 1 82 ? -21.149 -0.229 17.455 1.00 95.44 82 LEU A N 1
ATOM 650 C CA . LEU A 1 82 ? -20.126 0.770 17.150 1.00 95.44 82 LEU A CA 1
ATOM 651 C C . LEU A 1 82 ? -19.858 0.796 15.644 1.00 95.44 82 LEU A C 1
ATOM 653 O O . LEU A 1 82 ? -19.427 -0.210 15.063 1.00 95.44 82 LEU A O 1
ATOM 657 N N . LEU A 1 83 ? -20.050 1.959 15.034 1.00 95.88 83 LEU A N 1
ATOM 658 C CA . LEU A 1 83 ? -19.627 2.238 13.672 1.00 95.88 83 LEU A CA 1
ATOM 659 C C . LEU A 1 83 ? -18.267 2.931 13.685 1.00 95.88 83 LEU A C 1
ATOM 661 O O . LEU A 1 83 ? -18.003 3.813 14.502 1.00 95.88 83 LEU A O 1
ATOM 665 N N . VAL A 1 84 ? -17.398 2.515 12.769 1.00 96.12 84 VAL A N 1
ATOM 666 C CA . VAL A 1 84 ? -16.029 3.018 12.642 1.00 96.12 84 VAL A CA 1
ATOM 667 C C . VAL A 1 84 ? -15.735 3.336 11.185 1.00 96.12 84 VAL A C 1
ATOM 669 O O . VAL A 1 84 ? -16.174 2.611 10.284 1.00 96.12 84 VAL A O 1
ATOM 672 N N . PHE A 1 85 ? -15.020 4.433 10.956 1.00 94.44 85 PHE A N 1
ATOM 673 C CA . PHE A 1 85 ? -14.586 4.855 9.629 1.00 94.44 85 PHE A CA 1
ATOM 674 C C . PHE A 1 85 ? -13.328 5.723 9.684 1.00 94.44 85 PHE A C 1
ATOM 676 O O . PHE A 1 85 ? -13.050 6.406 10.668 1.00 94.44 85 PHE A O 1
ATOM 683 N N . ASP A 1 86 ? -12.566 5.692 8.599 1.00 93.12 86 ASP A N 1
ATOM 684 C CA . ASP A 1 86 ? -11.372 6.507 8.373 1.00 93.12 86 ASP A CA 1
ATOM 685 C C . ASP A 1 86 ? -11.150 6.700 6.860 1.00 93.12 86 ASP A C 1
ATOM 687 O O . ASP A 1 86 ? -12.055 6.470 6.054 1.00 93.12 86 ASP A O 1
ATOM 691 N N . THR A 1 87 ? -9.957 7.130 6.439 1.00 89.19 87 THR A N 1
ATOM 692 C CA . THR A 1 87 ? -9.684 7.354 5.008 1.00 89.19 87 THR A CA 1
ATOM 693 C C . THR A 1 87 ? -9.612 6.065 4.182 1.00 89.19 87 THR A C 1
ATOM 695 O O . THR A 1 87 ? -9.836 6.120 2.969 1.00 89.19 87 THR A O 1
ATOM 698 N N . LEU A 1 88 ? -9.321 4.922 4.816 1.00 92.50 88 LEU A N 1
ATOM 699 C CA . LEU A 1 88 ? -9.258 3.598 4.188 1.00 92.50 88 LEU A CA 1
ATOM 700 C C . LEU A 1 88 ? -10.644 2.945 4.158 1.00 92.50 88 LEU A C 1
ATOM 702 O O . LEU A 1 88 ? -11.063 2.389 3.145 1.00 92.50 88 LEU A O 1
ATOM 706 N N . VAL A 1 89 ? -11.405 3.072 5.244 1.00 94.62 89 VAL A N 1
ATOM 707 C CA . VAL A 1 89 ? -12.783 2.590 5.370 1.00 94.62 89 VAL A CA 1
ATOM 708 C C . VAL A 1 89 ? -13.717 3.788 5.480 1.00 94.62 89 VAL A C 1
ATOM 710 O O . VAL A 1 89 ? -14.205 4.118 6.554 1.00 94.62 89 VAL A O 1
ATOM 713 N N . ARG A 1 90 ? -13.987 4.439 4.345 1.00 90.94 90 ARG A N 1
ATOM 714 C CA . ARG A 1 90 ? -14.735 5.713 4.306 1.00 90.94 90 ARG A CA 1
ATOM 715 C C . ARG A 1 90 ? -16.177 5.618 4.793 1.00 90.94 90 ARG A C 1
ATOM 717 O O . ARG A 1 90 ? -16.702 6.559 5.371 1.00 90.94 90 ARG A O 1
ATOM 724 N N . LYS A 1 91 ? -16.844 4.496 4.516 1.00 91.31 91 LYS A N 1
ATOM 725 C CA . LYS A 1 91 ? -18.232 4.284 4.937 1.00 91.31 91 LYS A CA 1
ATOM 726 C C . LYS A 1 91 ? -18.252 3.821 6.400 1.00 91.31 91 LYS A C 1
ATOM 728 O O . LYS A 1 91 ? -17.666 2.760 6.650 1.00 91.31 91 LYS A O 1
ATOM 733 N N . PRO A 1 92 ? -18.988 4.499 7.307 1.00 94.25 92 PRO A N 1
ATOM 734 C CA . PRO A 1 92 ? -19.255 4.001 8.655 1.00 94.25 92 PRO A CA 1
ATOM 735 C C . PRO A 1 92 ? -19.684 2.535 8.611 1.00 94.25 92 PRO A C 1
ATOM 737 O O . PRO A 1 92 ? -20.657 2.169 7.946 1.00 94.25 92 PRO A O 1
ATOM 740 N N . SER A 1 93 ? -18.883 1.680 9.239 1.00 95.50 93 SER A N 1
ATOM 741 C CA . SER A 1 93 ? -19.024 0.227 9.175 1.00 95.50 93 SER A CA 1
ATOM 742 C C . SER A 1 93 ? -18.983 -0.353 10.587 1.00 95.50 93 SER A C 1
ATOM 744 O O . SER A 1 93 ? -18.220 0.156 11.407 1.00 95.50 93 SER A O 1
ATOM 746 N N . PRO A 1 94 ? -19.737 -1.426 10.889 1.00 96.62 94 PRO A N 1
ATOM 747 C CA . PRO A 1 94 ? -19.624 -2.108 12.175 1.00 96.62 94 PRO A CA 1
ATOM 748 C C . PRO A 1 94 ? -18.168 -2.458 12.499 1.00 96.62 94 PRO A C 1
ATOM 750 O O . PRO A 1 94 ? -17.439 -2.897 11.608 1.00 96.62 94 PRO A O 1
ATOM 753 N N . ALA A 1 95 ? -17.759 -2.315 13.760 1.00 96.75 95 ALA A N 1
ATOM 754 C CA . ALA A 1 95 ? -16.378 -2.507 14.223 1.00 96.75 95 ALA A CA 1
ATOM 755 C C . ALA A 1 95 ? -15.682 -3.766 13.656 1.00 96.75 95 ALA A C 1
ATOM 757 O O . ALA A 1 95 ? -14.539 -3.702 13.204 1.00 96.75 95 ALA A O 1
ATOM 758 N N . GLY A 1 96 ? -16.380 -4.907 13.614 1.00 96.75 96 GLY A N 1
ATOM 759 C CA . GLY A 1 96 ? -15.835 -6.147 13.047 1.00 96.75 96 GLY A CA 1
ATOM 760 C C . GLY A 1 96 ? -15.577 -6.079 11.535 1.00 96.75 96 GLY A C 1
ATOM 761 O O . GLY A 1 96 ? -14.556 -6.582 11.069 1.00 96.75 96 GLY A O 1
ATOM 762 N N . LEU A 1 97 ? -16.466 -5.422 10.781 1.00 97.38 97 LEU A N 1
ATOM 763 C CA . LEU A 1 97 ? -16.317 -5.201 9.338 1.00 97.38 97 LEU A CA 1
ATOM 764 C C . LEU A 1 97 ? -15.241 -4.149 9.037 1.00 97.38 97 LEU A C 1
ATOM 766 O O . LEU A 1 97 ? -14.520 -4.274 8.051 1.00 97.38 97 LEU A O 1
ATOM 770 N N . TYR A 1 98 ? -15.115 -3.121 9.880 1.00 98.25 98 TYR A N 1
ATOM 771 C CA . TYR A 1 98 ? -14.013 -2.163 9.795 1.00 98.25 98 TYR A CA 1
ATOM 772 C C . TYR A 1 98 ? -12.665 -2.887 9.906 1.00 98.25 98 TYR A C 1
ATOM 774 O O . TYR A 1 98 ? -11.844 -2.785 8.998 1.00 98.25 98 TYR A O 1
ATOM 782 N N . LEU A 1 99 ? -12.471 -3.703 10.950 1.00 98.50 99 LEU A N 1
ATOM 783 C CA . LEU A 1 99 ? -11.222 -4.447 11.151 1.00 98.50 99 LEU A CA 1
ATOM 784 C C . LEU A 1 99 ? -10.943 -5.443 10.017 1.00 98.50 99 LEU A C 1
ATOM 786 O O . LEU A 1 99 ? -9.802 -5.564 9.587 1.00 98.50 99 LEU A O 1
ATOM 790 N N . GLU A 1 100 ? -11.966 -6.099 9.467 1.00 98.38 100 GLU A N 1
ATOM 791 C CA . GLU A 1 100 ? -11.829 -6.951 8.276 1.00 98.38 100 GLU A CA 1
ATOM 792 C C . GLU A 1 100 ? -11.291 -6.189 7.055 1.00 98.38 100 GLU A C 1
ATOM 794 O O . GLU A 1 100 ? -10.389 -6.661 6.355 1.00 98.38 100 GLU A O 1
ATOM 799 N N . LYS A 1 101 ? -11.804 -4.980 6.809 1.00 98.25 101 LYS A N 1
ATOM 800 C CA . LYS A 1 101 ? -11.314 -4.123 5.725 1.00 98.25 101 LYS A CA 1
ATOM 801 C C . LYS A 1 101 ? -9.895 -3.623 5.986 1.00 98.25 101 LYS A C 1
ATOM 803 O O . LYS A 1 101 ? -9.105 -3.565 5.050 1.00 98.25 101 LYS A O 1
ATOM 808 N N . ILE A 1 102 ? -9.537 -3.347 7.242 1.00 98.44 102 ILE A N 1
ATOM 809 C CA . ILE A 1 102 ? -8.151 -3.034 7.618 1.00 98.44 102 ILE A CA 1
ATOM 810 C C . ILE A 1 102 ? -7.224 -4.229 7.357 1.00 98.44 102 ILE A C 1
ATOM 812 O O . ILE A 1 102 ? -6.149 -4.040 6.792 1.00 98.44 102 ILE A O 1
ATOM 816 N N . GLN A 1 103 ? -7.628 -5.463 7.687 1.00 98.25 103 GLN A N 1
ATOM 817 C CA . GLN A 1 103 ? -6.842 -6.660 7.345 1.00 98.25 103 GLN A CA 1
ATOM 818 C C . GLN A 1 103 ? -6.627 -6.777 5.832 1.00 98.25 103 GLN A C 1
ATOM 820 O O . GLN A 1 103 ? -5.520 -7.090 5.399 1.00 98.25 103 GLN A O 1
ATOM 825 N N . THR A 1 104 ? -7.664 -6.487 5.041 1.00 97.12 104 THR A N 1
ATOM 826 C CA . THR A 1 104 ? -7.579 -6.461 3.571 1.00 97.12 104 THR A CA 1
ATOM 827 C C . THR A 1 104 ? -6.587 -5.392 3.102 1.00 97.12 104 THR A C 1
ATOM 829 O O . THR A 1 104 ? -5.674 -5.698 2.342 1.00 97.12 104 THR A O 1
ATOM 832 N N . SER A 1 105 ? -6.668 -4.181 3.666 1.00 97.31 105 SER A N 1
ATOM 833 C CA . SER A 1 105 ? -5.732 -3.084 3.386 1.00 97.31 105 SER A CA 1
ATOM 834 C C . SER A 1 105 ? -4.272 -3.410 3.703 1.00 97.31 105 SER A C 1
ATOM 836 O O . SER A 1 105 ? -3.373 -2.915 3.027 1.00 97.31 105 SER A O 1
ATOM 838 N N . ILE A 1 106 ? -4.019 -4.211 4.740 1.00 98.19 106 ILE A N 1
ATOM 839 C CA . ILE A 1 106 ? -2.671 -4.687 5.080 1.00 98.19 106 ILE A CA 1
ATOM 840 C C . ILE A 1 106 ? -2.221 -5.778 4.100 1.00 98.19 106 ILE A C 1
ATOM 842 O O . ILE A 1 106 ? -1.059 -5.804 3.693 1.00 98.19 106 ILE A O 1
ATOM 846 N N . ASP A 1 107 ? -3.125 -6.671 3.695 1.00 96.88 107 ASP A N 1
ATOM 847 C CA . ASP A 1 107 ? -2.824 -7.751 2.753 1.00 96.88 107 ASP A CA 1
ATOM 848 C C . ASP A 1 107 ? -2.442 -7.248 1.359 1.00 96.88 107 ASP A C 1
ATOM 850 O O . ASP A 1 107 ? -1.592 -7.854 0.709 1.00 96.88 107 ASP A O 1
ATOM 854 N N . GLU A 1 108 ? -2.975 -6.106 0.937 1.00 95.81 108 GLU A N 1
ATOM 855 C CA . GLU A 1 108 ? -2.578 -5.416 -0.299 1.00 95.81 108 GLU A CA 1
ATOM 856 C C . GLU A 1 108 ? -1.110 -4.962 -0.292 1.00 95.81 108 GLU A C 1
ATOM 858 O O . GLU A 1 108 ? -0.530 -4.726 -1.348 1.00 95.81 108 GLU A O 1
ATOM 863 N N . LEU A 1 109 ? -0.464 -4.891 0.878 1.00 96.88 109 LEU A N 1
ATOM 864 C CA . LEU A 1 109 ? 0.967 -4.605 0.979 1.00 96.88 109 LEU A CA 1
ATOM 865 C C . LEU A 1 109 ? 1.836 -5.847 0.758 1.00 96.88 109 LEU A C 1
ATOM 867 O O . LEU A 1 109 ? 3.049 -5.703 0.643 1.00 96.88 109 LEU A O 1
ATOM 871 N N . LYS A 1 110 ? 1.289 -7.071 0.721 1.00 95.56 110 LYS A N 1
ATOM 872 C CA . LYS A 1 110 ? 2.055 -8.308 0.455 1.00 95.56 110 LYS A CA 1
ATOM 873 C C . LYS A 1 110 ? 2.885 -8.264 -0.839 1.00 95.56 110 LYS A C 1
ATOM 875 O O . LYS A 1 110 ? 4.069 -8.574 -0.736 1.00 95.56 110 LYS A O 1
ATOM 880 N N . PRO A 1 111 ? 2.345 -7.843 -1.999 1.00 95.50 111 PRO A N 1
ATOM 881 C CA . PRO A 1 111 ? 3.108 -7.765 -3.250 1.00 95.50 111 PRO A CA 1
ATOM 882 C C . PRO A 1 111 ? 4.171 -6.647 -3.296 1.00 95.50 111 PRO A C 1
ATOM 884 O O . PRO A 1 111 ? 4.859 -6.496 -4.300 1.00 95.50 111 PRO A O 1
ATOM 887 N N . VAL A 1 112 ? 4.315 -5.832 -2.241 1.00 96.88 112 VAL A N 1
ATOM 888 C CA . VAL A 1 112 ? 5.204 -4.656 -2.244 1.00 96.88 112 VAL A CA 1
ATOM 889 C C . VAL A 1 112 ? 6.620 -4.989 -1.760 1.00 96.88 112 VAL A C 1
ATOM 891 O O . VAL A 1 112 ? 6.858 -5.270 -0.588 1.00 96.88 112 VAL A O 1
ATOM 894 N N . VAL A 1 113 ? 7.618 -4.872 -2.617 1.00 96.38 113 VAL A N 1
ATOM 895 C CA . VAL A 1 113 ? 9.038 -4.958 -2.271 1.00 96.38 113 VAL A CA 1
ATOM 896 C C . VAL A 1 113 ? 9.625 -3.547 -2.209 1.00 96.38 113 VAL A C 1
ATOM 898 O O . VAL A 1 113 ? 9.432 -2.731 -3.105 1.00 96.38 113 VAL A O 1
ATOM 901 N N . VAL A 1 114 ? 10.357 -3.235 -1.138 1.00 96.56 114 VAL A N 1
ATOM 902 C CA . VAL A 1 114 ? 11.000 -1.924 -0.952 1.00 96.56 114 VAL A CA 1
ATOM 903 C C . VAL A 1 114 ? 12.504 -2.049 -1.166 1.00 96.56 114 VAL A C 1
ATOM 905 O O . VAL A 1 114 ? 13.162 -2.808 -0.455 1.00 96.56 114 VAL A O 1
ATOM 908 N N . LEU A 1 115 ? 13.042 -1.270 -2.108 1.00 95.25 115 LEU A N 1
ATOM 909 C CA . LEU A 1 115 ? 14.442 -1.307 -2.555 1.00 95.25 115 LEU A CA 1
ATOM 910 C C . LEU A 1 115 ? 15.112 0.082 -2.512 1.00 95.25 115 LEU A C 1
ATOM 912 O O . LEU A 1 115 ? 16.126 0.333 -3.169 1.00 95.25 115 LEU A O 1
ATOM 916 N N . CYS A 1 116 ? 14.525 1.021 -1.766 1.00 91.12 116 CYS A N 1
ATOM 917 C CA . CYS A 1 116 ? 15.005 2.396 -1.649 1.00 91.12 116 CYS A CA 1
ATOM 918 C C . CYS A 1 116 ? 15.750 2.668 -0.335 1.00 91.12 116 CYS A C 1
ATOM 920 O O . CYS A 1 116 ? 16.948 2.927 -0.355 1.00 91.12 116 CYS A O 1
ATOM 922 N N . SER A 1 117 ? 15.048 2.610 0.797 1.00 91.06 117 SER A N 1
ATOM 923 C CA . SER A 1 117 ? 15.538 2.975 2.126 1.00 91.06 117 SER A CA 1
ATOM 924 C C . SER A 1 117 ? 15.143 1.911 3.143 1.00 91.06 117 SER A C 1
ATOM 926 O O . SER A 1 117 ? 13.995 1.455 3.154 1.00 91.06 117 SER A O 1
ATOM 928 N N . GLU A 1 118 ? 16.071 1.569 4.043 1.00 94.62 118 GLU A N 1
ATOM 929 C CA . GLU A 1 118 ? 15.802 0.643 5.149 1.00 94.62 118 GLU A CA 1
ATOM 930 C C . GLU A 1 118 ? 14.629 1.121 6.008 1.00 94.62 118 GLU A C 1
ATOM 932 O O . GLU A 1 118 ? 13.799 0.313 6.412 1.00 94.62 118 GLU A O 1
ATOM 937 N N . LYS A 1 119 ? 14.452 2.438 6.194 1.00 96.12 119 LYS A N 1
ATOM 938 C CA . LYS A 1 119 ? 13.336 2.939 7.005 1.00 96.12 119 LYS A CA 1
ATOM 939 C C . LYS A 1 119 ? 11.972 2.710 6.356 1.00 96.12 119 LYS A C 1
ATOM 941 O O . LYS A 1 119 ? 10.998 2.390 7.039 1.00 96.12 119 LYS A O 1
ATOM 946 N N . VAL A 1 120 ? 11.890 2.849 5.033 1.00 96.19 120 VAL A N 1
ATOM 947 C CA . VAL A 1 120 ? 10.661 2.558 4.274 1.00 96.19 120 VAL A CA 1
ATOM 948 C C . VAL A 1 120 ? 10.364 1.057 4.339 1.00 96.19 120 VAL A C 1
ATOM 950 O O . VAL A 1 120 ? 9.225 0.651 4.566 1.00 96.19 120 VAL A O 1
ATOM 953 N N . LYS A 1 121 ? 11.403 0.223 4.233 1.00 97.00 121 LYS A N 1
ATOM 954 C CA . LYS A 1 121 ? 11.304 -1.237 4.334 1.00 97.00 121 LYS A CA 1
ATOM 955 C C . LYS A 1 121 ? 10.849 -1.700 5.722 1.00 97.00 121 LYS A C 1
ATOM 957 O O . LYS A 1 121 ? 9.936 -2.521 5.823 1.00 97.00 121 LYS A O 1
ATOM 962 N N . GLU A 1 122 ? 11.415 -1.139 6.790 1.00 97.62 122 GLU A N 1
ATOM 963 C CA . GLU A 1 122 ? 10.963 -1.344 8.175 1.00 97.62 122 GLU A CA 1
ATOM 964 C C . GLU A 1 122 ? 9.494 -0.948 8.354 1.00 97.62 122 GLU A C 1
ATOM 966 O O . GLU A 1 122 ? 8.739 -1.651 9.026 1.00 97.62 122 GLU A O 1
ATOM 971 N N . THR A 1 123 ? 9.073 0.157 7.733 1.00 97.94 123 THR A N 1
ATOM 972 C CA . THR A 1 123 ? 7.691 0.651 7.813 1.00 97.94 123 THR A CA 1
ATOM 973 C C . THR A 1 123 ? 6.717 -0.346 7.196 1.00 97.94 123 THR A C 1
ATOM 975 O O . THR A 1 123 ? 5.764 -0.753 7.857 1.00 97.94 123 THR A O 1
ATOM 978 N N . VAL A 1 124 ? 6.982 -0.817 5.973 1.00 97.88 124 VAL A N 1
ATOM 979 C CA . VAL A 1 124 ? 6.151 -1.846 5.322 1.00 97.88 124 VAL A CA 1
ATOM 980 C C . VAL A 1 124 ? 6.155 -3.151 6.123 1.00 97.88 124 VAL A C 1
ATOM 982 O O . VAL A 1 124 ? 5.114 -3.785 6.276 1.00 97.88 124 VAL A O 1
ATOM 985 N N . THR A 1 125 ? 7.297 -3.535 6.698 1.00 98.12 125 THR A N 1
ATOM 986 C CA . THR A 1 125 ? 7.404 -4.725 7.560 1.00 98.12 125 THR A CA 1
ATOM 987 C C . THR A 1 125 ? 6.540 -4.586 8.816 1.00 98.12 125 THR A C 1
ATOM 989 O O . THR A 1 125 ? 5.779 -5.492 9.146 1.00 98.12 125 THR A O 1
ATOM 992 N N . THR A 1 126 ? 6.588 -3.423 9.468 1.00 98.25 126 THR A N 1
ATOM 993 C CA . THR A 1 126 ? 5.763 -3.089 10.640 1.00 98.25 126 THR A CA 1
ATOM 994 C C . THR A 1 126 ? 4.274 -3.127 10.299 1.00 98.25 126 THR A C 1
ATOM 996 O O . THR A 1 126 ? 3.479 -3.691 11.048 1.00 98.25 126 THR A O 1
ATOM 999 N N . LEU A 1 127 ? 3.885 -2.577 9.145 1.00 98.44 127 LEU A N 1
ATOM 1000 C CA . LEU A 1 127 ? 2.499 -2.596 8.674 1.00 98.44 127 LEU A CA 1
ATOM 1001 C C . LEU A 1 127 ? 1.995 -4.009 8.377 1.00 98.44 127 LEU A C 1
ATOM 1003 O O . LEU A 1 127 ? 0.850 -4.318 8.682 1.00 98.44 127 LEU A O 1
ATOM 1007 N N . ARG A 1 128 ? 2.836 -4.890 7.830 1.00 98.25 128 ARG A N 1
ATOM 1008 C CA . ARG A 1 128 ? 2.471 -6.302 7.637 1.00 98.25 128 ARG A CA 1
ATOM 1009 C C . ARG A 1 128 ? 2.296 -7.030 8.966 1.00 98.25 128 ARG A C 1
ATOM 1011 O O . ARG A 1 128 ? 1.334 -7.777 9.114 1.00 98.25 128 ARG A O 1
ATOM 1018 N N . ALA 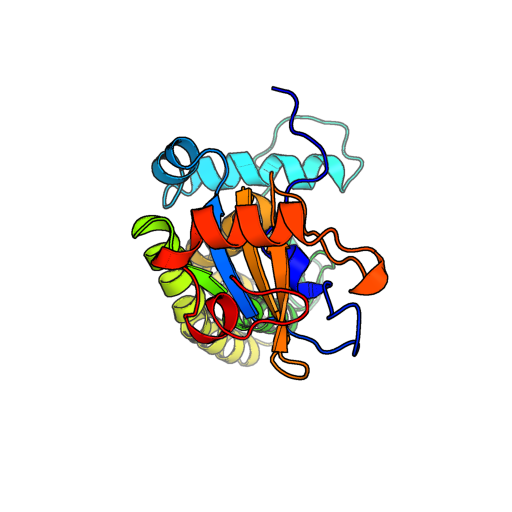A 1 129 ? 3.178 -6.779 9.933 1.00 98.12 129 ALA A N 1
ATOM 1019 C CA . ALA A 1 129 ? 3.083 -7.359 11.272 1.00 98.12 129 ALA A CA 1
ATOM 1020 C C . ALA A 1 129 ? 1.827 -6.889 12.034 1.00 98.12 129 ALA A C 1
ATOM 1022 O O . ALA A 1 129 ? 1.257 -7.651 12.809 1.00 98.12 129 ALA A O 1
ATOM 1023 N N . LEU A 1 130 ? 1.326 -5.675 11.757 1.00 98.38 130 LEU A N 1
ATOM 1024 C CA . LEU A 1 130 ? 0.067 -5.167 12.322 1.00 98.38 130 LEU A CA 1
ATOM 1025 C C . LEU A 1 130 ? -1.130 -6.095 12.047 1.00 98.38 130 LEU A C 1
ATOM 1027 O O . LEU A 1 130 ? -2.101 -6.068 12.803 1.00 98.38 130 LEU A O 1
ATOM 1031 N N . LYS A 1 131 ? -1.072 -6.931 11.000 1.00 98.19 131 LYS A N 1
ATOM 1032 C CA . LYS A 1 131 ? -2.149 -7.859 10.639 1.00 98.19 131 LYS A CA 1
ATOM 1033 C C . LYS A 1 131 ? -2.575 -8.764 11.796 1.00 98.19 131 LYS A C 1
ATOM 1035 O O . LYS A 1 131 ? -3.776 -8.970 11.969 1.00 98.19 131 LYS A O 1
ATOM 1040 N N . GLU A 1 132 ? -1.618 -9.290 12.558 1.00 97.94 132 GLU A N 1
ATOM 1041 C CA . GLU A 1 132 ? -1.887 -10.193 13.685 1.00 97.94 132 GLU A CA 1
ATOM 1042 C C . GLU A 1 132 ? -2.662 -9.455 14.782 1.00 97.94 132 GLU A C 1
ATOM 1044 O O . GLU A 1 132 ? -3.752 -9.880 15.158 1.00 97.94 132 GLU A O 1
ATOM 1049 N N . ASN A 1 133 ? -2.203 -8.262 15.169 1.00 98.44 133 ASN A N 1
ATOM 1050 C CA . ASN A 1 133 ? -2.893 -7.416 16.150 1.00 98.44 133 ASN A CA 1
ATOM 1051 C C . ASN A 1 133 ? -4.325 -7.052 15.705 1.00 98.44 133 ASN A C 1
ATOM 1053 O O . ASN A 1 133 ? -5.253 -7.031 16.512 1.00 98.44 133 ASN A O 1
ATOM 1057 N N . VAL A 1 134 ? -4.528 -6.763 14.413 1.00 98.62 134 VAL A N 1
ATOM 1058 C CA . VAL A 1 134 ? -5.863 -6.459 13.862 1.00 98.62 134 VAL A CA 1
ATOM 1059 C C . VAL A 1 134 ? -6.756 -7.701 13.879 1.00 98.62 134 VAL A C 1
ATOM 1061 O O . VAL A 1 134 ? -7.955 -7.588 14.141 1.00 98.62 134 VAL A O 1
ATOM 1064 N N . GLN A 1 135 ? -6.196 -8.887 13.627 1.00 98.31 135 GLN A N 1
ATOM 1065 C CA . GLN A 1 135 ? -6.930 -10.147 13.723 1.00 98.31 135 GLN A CA 1
ATOM 1066 C C . GLN A 1 135 ? -7.397 -10.404 15.159 1.00 98.31 135 GLN A C 1
ATOM 1068 O O . GLN A 1 135 ? -8.585 -10.643 15.376 1.00 98.31 135 GLN A O 1
ATOM 1073 N N . GLU A 1 136 ? -6.496 -10.292 16.134 1.00 98.38 136 GLU A N 1
ATOM 1074 C CA . GLU A 1 136 ? -6.819 -10.458 17.554 1.00 98.38 136 GLU A CA 1
ATOM 1075 C C . GLU A 1 136 ? -7.894 -9.462 18.002 1.00 98.38 136 GLU A C 1
ATOM 1077 O O . GLU A 1 136 ? -8.872 -9.836 18.655 1.00 98.38 136 GLU A O 1
ATOM 1082 N N . ALA A 1 137 ? -7.775 -8.199 17.581 1.00 98.31 137 ALA A N 1
ATOM 1083 C CA . ALA A 1 137 ? -8.783 -7.180 17.844 1.00 98.31 137 ALA A CA 1
ATOM 1084 C C . ALA A 1 137 ? -10.143 -7.536 17.228 1.00 98.31 137 ALA A C 1
ATOM 1086 O O . ALA A 1 137 ? -11.176 -7.346 17.870 1.00 98.31 137 ALA A O 1
ATOM 1087 N N . ARG A 1 138 ? -10.174 -8.089 16.008 1.00 97.88 138 ARG A N 1
ATOM 1088 C CA . ARG A 1 138 ? -11.419 -8.504 15.341 1.00 97.88 138 ARG A CA 1
ATOM 1089 C C . ARG A 1 138 ? -12.094 -9.644 16.098 1.00 97.88 138 ARG A C 1
ATOM 1091 O O . ARG A 1 138 ? -13.306 -9.602 16.322 1.00 97.88 138 ARG A O 1
ATOM 1098 N N . GLU A 1 139 ? -11.319 -10.629 16.538 1.00 97.75 139 GLU A N 1
ATOM 1099 C CA . GLU A 1 139 ? -11.807 -11.726 17.375 1.00 97.75 139 GLU A CA 1
ATOM 1100 C C . GLU A 1 139 ? -12.330 -11.214 18.725 1.00 97.75 139 GLU A C 1
ATOM 1102 O O . GLU A 1 139 ? -13.401 -11.633 19.171 1.00 97.75 139 GLU A O 1
ATOM 1107 N N . ALA A 1 140 ? -11.638 -10.268 19.361 1.00 97.44 140 ALA A N 1
ATOM 1108 C CA . ALA A 1 140 ? -12.085 -9.646 20.605 1.00 97.44 140 ALA A CA 1
ATOM 1109 C C . ALA A 1 140 ? -13.387 -8.844 20.420 1.00 97.44 140 ALA A C 1
ATOM 1111 O O . ALA A 1 140 ? -14.326 -9.012 21.200 1.00 97.44 140 ALA A O 1
ATOM 1112 N N . VAL A 1 141 ? -13.491 -8.042 19.355 1.00 96.12 141 VAL A N 1
ATOM 1113 C CA . VAL A 1 141 ? -14.701 -7.279 18.999 1.00 96.12 141 VAL A CA 1
ATOM 1114 C C . VAL A 1 141 ? -15.899 -8.202 18.784 1.00 96.12 141 VAL A C 1
ATOM 1116 O O . VAL A 1 141 ? -16.998 -7.880 19.240 1.00 96.12 141 VAL A O 1
ATOM 1119 N N . SER A 1 142 ? -15.698 -9.371 18.163 1.00 94.69 142 SER A N 1
ATOM 1120 C CA . SER A 1 142 ? -16.771 -10.353 17.944 1.00 94.69 142 SER A CA 1
ATOM 1121 C C . SER A 1 142 ? -17.398 -10.868 19.250 1.00 94.69 142 SER A C 1
ATOM 1123 O O . SER A 1 142 ? -18.588 -11.172 19.290 1.00 94.69 142 SER A O 1
ATOM 1125 N N . LYS A 1 143 ? -16.624 -10.896 20.345 1.00 95.94 143 LYS A N 1
ATOM 1126 C CA . LYS A 1 143 ? -17.071 -11.317 21.685 1.00 95.94 143 LYS A CA 1
ATOM 1127 C C . LYS A 1 143 ? -17.757 -10.190 22.470 1.00 95.94 143 LYS A C 1
ATOM 1129 O O . LYS A 1 143 ? -18.332 -10.453 23.521 1.00 95.94 143 LYS A O 1
ATOM 1134 N N . MET A 1 144 ? -17.701 -8.949 21.983 1.00 92.94 144 MET A N 1
ATOM 1135 C CA . MET A 1 144 ? -18.233 -7.744 22.640 1.00 92.94 144 MET A CA 1
ATOM 1136 C C . MET A 1 144 ? -19.477 -7.193 21.921 1.00 92.94 144 MET A C 1
ATOM 1138 O O . MET A 1 144 ? -19.664 -5.979 21.827 1.00 92.94 144 MET A O 1
ATOM 1142 N N . ALA A 1 145 ? -20.324 -8.076 21.383 1.00 87.00 145 ALA A N 1
ATOM 1143 C CA . ALA A 1 145 ? -21.551 -7.688 20.689 1.00 87.00 145 ALA A CA 1
ATOM 1144 C C . ALA A 1 145 ? -22.476 -6.847 21.591 1.00 87.00 145 ALA A C 1
ATOM 1146 O O . ALA A 1 145 ? -22.694 -7.182 22.756 1.00 87.00 145 ALA A O 1
ATOM 1147 N N . GLY A 1 146 ? -23.018 -5.750 21.052 1.00 85.88 146 GLY A N 1
ATOM 1148 C CA . GLY A 1 146 ? -23.868 -4.821 21.803 1.00 85.88 146 GLY A CA 1
ATOM 1149 C C . GLY A 1 146 ? -23.145 -4.018 22.892 1.00 85.88 146 GLY A C 1
ATOM 1150 O O . GLY A 1 146 ? -23.809 -3.449 23.754 1.00 85.88 146 GLY A O 1
ATOM 1151 N N . ASN A 1 147 ? -21.804 -3.964 22.881 1.00 92.88 147 ASN A N 1
ATOM 1152 C CA . ASN A 1 147 ? -21.019 -3.122 23.787 1.00 92.88 147 ASN A CA 1
ATOM 1153 C C . ASN A 1 147 ? -20.081 -2.168 23.013 1.00 92.88 147 ASN A C 1
ATOM 1155 O O . ASN A 1 147 ? -18.881 -2.444 22.897 1.00 92.88 147 ASN A O 1
ATOM 1159 N N . PRO A 1 148 ? -20.604 -1.033 22.504 1.00 94.12 148 PRO A N 1
ATOM 1160 C CA . PRO A 1 148 ? -19.822 -0.080 21.716 1.00 94.12 148 PRO A CA 1
ATOM 1161 C C . PRO A 1 148 ? -18.610 0.496 22.456 1.00 94.12 148 PRO A C 1
ATOM 1163 O O . PRO A 1 148 ? -17.550 0.675 21.861 1.00 94.12 148 PRO A O 1
ATOM 1166 N N . ALA A 1 149 ? -18.725 0.724 23.769 1.00 93.81 149 ALA A N 1
ATOM 1167 C CA . ALA A 1 149 ? -17.635 1.263 24.581 1.00 93.81 149 ALA A CA 1
ATOM 1168 C C . ALA A 1 149 ? -16.417 0.322 24.615 1.00 93.81 149 ALA A C 1
ATOM 1170 O O . ALA A 1 149 ? -15.292 0.762 24.379 1.00 93.81 149 ALA A O 1
ATOM 1171 N N . LYS A 1 150 ? -16.635 -0.985 24.825 1.00 94.38 150 LYS A N 1
ATOM 1172 C CA . LYS A 1 150 ? -15.551 -1.982 24.786 1.00 94.38 150 LYS A CA 1
ATOM 1173 C C . LYS A 1 150 ? -14.981 -2.172 23.385 1.00 94.38 150 LYS A C 1
ATOM 1175 O O . LYS A 1 150 ? -13.776 -2.338 23.233 1.00 94.38 150 LYS A O 1
ATOM 1180 N N . GLN A 1 151 ? -15.825 -2.141 22.353 1.00 95.75 151 GLN A N 1
ATOM 1181 C CA . GLN A 1 151 ? -15.356 -2.203 20.965 1.00 95.75 151 GLN A CA 1
ATOM 1182 C C . GLN A 1 151 ? -14.448 -1.010 20.630 1.00 95.75 151 GLN A C 1
ATOM 1184 O O . GLN A 1 151 ? -13.417 -1.190 19.983 1.00 95.75 151 GLN A O 1
ATOM 1189 N N . ARG A 1 152 ? -14.792 0.188 21.123 1.00 96.06 152 ARG A N 1
ATOM 1190 C CA . ARG A 1 152 ? -13.992 1.405 20.957 1.00 96.06 152 ARG A CA 1
ATOM 1191 C C . ARG A 1 152 ? -12.643 1.259 21.645 1.00 96.06 152 ARG A C 1
ATOM 1193 O O . ARG A 1 152 ? -11.632 1.511 21.010 1.00 96.06 152 ARG A O 1
ATOM 1200 N N . GLU A 1 153 ? -12.616 0.801 22.896 1.00 96.38 153 GLU A N 1
ATOM 1201 C CA . GLU A 1 153 ? -11.373 0.557 23.641 1.00 96.38 153 GLU A CA 1
ATOM 1202 C C . GLU A 1 153 ? -10.421 -0.385 22.884 1.00 96.38 153 GLU A C 1
ATOM 1204 O O . GLU A 1 153 ? -9.239 -0.074 22.718 1.00 96.38 153 GLU A O 1
ATOM 1209 N N . ILE A 1 154 ? -10.951 -1.492 22.346 1.00 97.56 154 ILE A N 1
ATOM 1210 C CA . ILE A 1 154 ? -10.179 -2.448 21.541 1.00 97.56 154 ILE A CA 1
ATOM 1211 C C . ILE A 1 154 ? -9.585 -1.766 20.302 1.00 97.56 154 ILE A C 1
ATOM 1213 O O . ILE A 1 154 ? -8.392 -1.900 20.045 1.00 97.56 154 ILE A O 1
ATOM 1217 N N . ILE A 1 155 ? -10.376 -1.011 19.540 1.00 97.50 155 ILE A N 1
ATOM 1218 C CA . ILE A 1 155 ? -9.876 -0.352 18.322 1.00 97.50 155 ILE A CA 1
ATOM 1219 C C . ILE A 1 155 ? -8.886 0.769 18.658 1.00 97.50 155 ILE A C 1
ATOM 1221 O O . ILE A 1 155 ? -7.854 0.888 17.999 1.00 97.50 155 ILE A O 1
ATOM 1225 N N . SER A 1 156 ? -9.139 1.549 19.710 1.00 96.44 156 SER A N 1
ATOM 1226 C CA . SER A 1 156 ? -8.231 2.601 20.180 1.00 96.44 156 SER A CA 1
ATOM 1227 C C . SER A 1 156 ? -6.865 2.053 20.596 1.00 96.44 156 SER A C 1
ATOM 1229 O O . SER A 1 156 ? -5.858 2.736 20.425 1.00 96.44 156 SER A O 1
ATOM 1231 N N . SER A 1 157 ? -6.783 0.804 21.066 1.00 97.19 157 SER A N 1
ATOM 1232 C CA . SER A 1 157 ? -5.493 0.158 21.353 1.00 97.19 157 SER A CA 1
ATOM 1233 C C . SER A 1 157 ? -4.599 -0.013 20.111 1.00 97.19 157 SER A C 1
ATOM 1235 O O . SER A 1 157 ? -3.376 -0.081 20.233 1.00 97.19 157 SER A O 1
ATOM 1237 N N . LEU A 1 158 ? -5.190 -0.010 18.909 1.00 97.69 158 LEU A N 1
ATOM 1238 C CA . LEU A 1 158 ? -4.492 -0.115 17.625 1.00 97.69 158 LEU A CA 1
ATOM 1239 C C . LEU A 1 158 ? -4.169 1.246 16.992 1.00 97.69 158 LEU A C 1
ATOM 1241 O O . LEU A 1 158 ? -3.596 1.278 15.900 1.00 97.69 158 LEU A O 1
ATOM 1245 N N . GLU A 1 159 ? -4.515 2.364 17.641 1.00 94.88 159 GLU A N 1
ATOM 1246 C CA . GLU A 1 159 ? -4.515 3.706 17.040 1.00 94.88 159 GLU A CA 1
ATOM 1247 C C . GLU A 1 159 ? -3.213 4.018 16.287 1.00 94.88 159 GLU A C 1
ATOM 1249 O O . GLU A 1 159 ? -3.246 4.427 15.128 1.00 94.88 159 GLU A O 1
ATOM 1254 N N . LYS A 1 160 ? -2.051 3.761 16.899 1.00 96.00 160 LYS A N 1
ATOM 1255 C CA . LYS A 1 160 ? -0.745 4.041 16.277 1.00 96.00 160 LYS A CA 1
ATOM 1256 C C . LYS A 1 160 ? -0.537 3.278 14.967 1.00 96.00 160 LYS A C 1
ATOM 1258 O O . LYS A 1 160 ? -0.043 3.853 14.000 1.00 96.00 160 LYS A O 1
ATOM 1263 N N . GLY A 1 161 ? -0.907 1.997 14.935 1.00 97.81 161 GLY A N 1
ATOM 1264 C CA . GLY A 1 161 ? -0.780 1.157 13.744 1.00 97.81 161 GLY A CA 1
ATOM 1265 C C . GLY A 1 161 ? -1.752 1.576 12.644 1.00 97.81 161 GLY A C 1
ATOM 1266 O O . GLY A 1 161 ? -1.365 1.674 11.483 1.00 97.81 161 GLY A O 1
ATOM 1267 N N . LEU A 1 162 ? -2.991 1.900 13.018 1.00 97.62 162 LEU A N 1
ATOM 1268 C CA . LEU A 1 162 ? -4.020 2.372 12.090 1.00 97.62 162 LEU A CA 1
ATOM 1269 C C . LEU A 1 162 ? -3.660 3.732 11.476 1.00 97.62 162 LEU A C 1
ATOM 1271 O O . LEU A 1 162 ? -3.839 3.928 10.274 1.00 97.62 162 LEU A O 1
ATOM 1275 N N . ILE A 1 163 ? -3.090 4.649 12.264 1.00 96.44 163 ILE A N 1
ATOM 1276 C CA . ILE A 1 163 ? -2.571 5.930 11.764 1.00 96.44 163 ILE A CA 1
ATOM 1277 C C . ILE A 1 163 ? -1.402 5.703 10.815 1.00 96.44 163 ILE A C 1
ATOM 1279 O O . ILE A 1 163 ? -1.384 6.304 9.745 1.00 96.44 163 ILE A O 1
ATOM 1283 N N . LEU A 1 164 ? -0.451 4.832 11.169 1.00 97.81 164 LEU A N 1
ATOM 1284 C CA . LEU A 1 164 ? 0.678 4.521 10.293 1.00 97.81 164 LEU A CA 1
ATOM 1285 C C . LEU A 1 164 ? 0.198 3.940 8.957 1.00 97.81 164 LEU A C 1
ATOM 1287 O O . LEU A 1 164 ? 0.716 4.329 7.915 1.00 97.81 164 LEU A O 1
ATOM 1291 N N . LEU A 1 165 ? -0.801 3.052 8.972 1.00 97.81 165 LEU A N 1
ATOM 1292 C CA . LEU A 1 165 ? -1.362 2.458 7.757 1.00 97.81 165 LEU A CA 1
ATOM 1293 C C . LEU A 1 165 ? -2.067 3.507 6.891 1.00 97.81 165 LEU A C 1
ATOM 1295 O O . LEU A 1 165 ? -1.796 3.583 5.694 1.00 97.81 165 LEU A O 1
ATOM 1299 N N . ASN A 1 166 ? -2.929 4.335 7.493 1.00 95.50 166 ASN A N 1
ATOM 1300 C CA . ASN A 1 166 ? -3.585 5.448 6.801 1.00 95.50 166 ASN A CA 1
ATOM 1301 C C . ASN A 1 166 ? -2.532 6.388 6.190 1.00 95.50 166 ASN A C 1
ATOM 1303 O O . ASN A 1 166 ? -2.597 6.697 5.003 1.00 95.50 166 ASN A O 1
ATOM 1307 N N . TRP A 1 167 ? -1.537 6.810 6.974 1.00 95.62 167 TRP A N 1
ATOM 1308 C CA . TRP A 1 167 ? -0.500 7.741 6.529 1.00 95.62 167 TRP A CA 1
ATOM 1309 C C . TRP A 1 167 ? 0.352 7.147 5.412 1.00 95.62 167 TRP A C 1
ATOM 1311 O O . TRP A 1 167 ? 0.520 7.784 4.377 1.00 95.62 167 TRP A O 1
ATOM 1321 N N . PHE A 1 168 ? 0.815 5.905 5.561 1.00 96.38 168 PHE A N 1
ATOM 1322 C CA . PHE A 1 168 ? 1.590 5.238 4.523 1.00 96.38 168 PHE A CA 1
ATOM 1323 C C . PHE A 1 168 ? 0.799 5.135 3.220 1.00 96.38 168 PHE A C 1
ATOM 1325 O O . PHE A 1 168 ? 1.308 5.498 2.166 1.00 96.38 168 PHE A O 1
ATOM 1332 N N . LYS A 1 169 ? -0.463 4.696 3.275 1.00 95.00 169 LYS A N 1
ATOM 1333 C CA . LYS A 1 169 ? -1.266 4.531 2.061 1.00 95.00 169 LYS A CA 1
ATOM 1334 C C . LYS A 1 169 ? -1.616 5.868 1.408 1.00 95.00 169 LYS A C 1
ATOM 1336 O O . LYS A 1 169 ? -1.577 5.935 0.187 1.00 95.00 169 LYS A O 1
ATOM 1341 N N . GLN A 1 170 ? -1.930 6.913 2.177 1.00 91.50 170 GLN A N 1
ATOM 1342 C CA . GLN A 1 170 ? -2.445 8.184 1.644 1.00 91.50 170 GLN A CA 1
ATOM 1343 C C . GLN A 1 170 ? -1.383 9.255 1.365 1.00 91.50 170 GLN A C 1
ATOM 1345 O O . GLN A 1 170 ? -1.564 10.058 0.444 1.00 91.50 170 GLN A O 1
ATOM 1350 N N . ALA A 1 171 ? -0.328 9.323 2.178 1.00 91.25 171 ALA A N 1
ATOM 1351 C CA . ALA A 1 171 ? 0.634 10.424 2.175 1.00 91.25 171 ALA A CA 1
ATOM 1352 C C . ALA A 1 171 ? 1.974 10.074 1.516 1.00 91.25 171 ALA A C 1
ATOM 1354 O O . ALA A 1 171 ? 2.677 10.987 1.098 1.00 91.25 171 ALA A O 1
ATOM 1355 N N . VAL A 1 172 ? 2.333 8.789 1.421 1.00 93.75 172 VAL A N 1
ATOM 1356 C CA . VAL A 1 172 ? 3.555 8.374 0.717 1.00 93.75 172 VAL A CA 1
ATOM 1357 C C . VAL A 1 172 ? 3.308 8.389 -0.786 1.00 93.75 172 VAL A C 1
ATOM 1359 O O . VAL A 1 172 ? 2.286 7.893 -1.261 1.00 93.75 172 VAL A O 1
ATOM 1362 N N . GLU A 1 173 ? 4.270 8.930 -1.523 1.00 94.94 173 GLU A N 1
ATOM 1363 C CA . GLU A 1 173 ? 4.245 9.056 -2.978 1.00 94.94 173 GLU A CA 1
ATOM 1364 C C . GLU A 1 173 ? 5.476 8.338 -3.549 1.00 94.94 173 GLU A C 1
ATOM 1366 O O . GLU A 1 173 ? 6.605 8.520 -3.091 1.00 94.94 173 GLU A O 1
ATOM 1371 N N . ILE A 1 174 ? 5.242 7.411 -4.474 1.00 96.44 174 ILE A N 1
ATOM 1372 C CA . ILE A 1 174 ? 6.251 6.540 -5.075 1.00 96.44 174 ILE A CA 1
ATOM 1373 C C . ILE A 1 174 ? 6.808 7.240 -6.310 1.00 96.44 174 ILE A C 1
ATOM 1375 O O . ILE A 1 174 ? 6.168 7.225 -7.355 1.00 96.44 174 ILE A O 1
ATOM 1379 N N . GLU A 1 175 ? 8.024 7.768 -6.196 1.00 96.25 175 GLU A N 1
ATOM 1380 C CA . GLU A 1 175 ? 8.712 8.497 -7.269 1.00 96.25 175 GLU A CA 1
ATOM 1381 C C . GLU A 1 175 ? 9.140 7.580 -8.420 1.00 96.25 175 GLU A C 1
ATOM 1383 O O . GLU A 1 175 ? 8.962 7.883 -9.601 1.00 96.25 175 GLU A O 1
ATOM 1388 N N . SER A 1 176 ? 9.727 6.428 -8.094 1.00 97.19 176 SER A N 1
ATOM 1389 C CA . SER A 1 176 ? 10.157 5.447 -9.090 1.00 97.19 176 SER A CA 1
ATOM 1390 C C . SER A 1 176 ? 10.001 4.028 -8.575 1.00 97.19 176 SER A C 1
ATOM 1392 O O . SER A 1 176 ? 10.240 3.720 -7.405 1.00 97.19 176 SER A O 1
ATOM 1394 N N . GLY A 1 177 ? 9.640 3.134 -9.483 1.00 97.44 177 GLY A N 1
ATOM 1395 C CA . GLY A 1 177 ? 9.427 1.729 -9.184 1.00 97.44 177 GLY A CA 1
ATOM 1396 C C . GLY A 1 177 ? 9.025 0.943 -10.419 1.00 97.44 177 GLY A C 1
ATOM 1397 O O . GLY A 1 177 ? 8.914 1.489 -11.516 1.00 97.44 177 GLY A O 1
ATOM 1398 N N . VAL A 1 178 ? 8.786 -0.347 -10.242 1.00 97.81 178 VAL A N 1
ATOM 1399 C CA . VAL A 1 178 ? 8.263 -1.214 -11.296 1.00 97.81 178 VAL A CA 1
ATOM 1400 C C . VAL A 1 178 ? 7.124 -2.060 -10.759 1.00 97.81 178 VAL A C 1
ATOM 1402 O O . VAL A 1 178 ? 7.225 -2.628 -9.676 1.00 97.81 178 VAL A O 1
ATOM 1405 N N . MET A 1 179 ? 6.048 -2.141 -11.531 1.00 97.69 179 MET A N 1
ATOM 1406 C CA . MET A 1 179 ? 4.971 -3.096 -11.323 1.00 97.69 179 MET A CA 1
ATOM 1407 C C . MET A 1 179 ? 5.163 -4.294 -12.248 1.00 97.69 179 MET A C 1
ATOM 1409 O O . MET A 1 179 ? 5.498 -4.107 -13.414 1.00 97.69 179 MET A O 1
ATOM 1413 N N . ILE A 1 180 ? 4.935 -5.510 -11.769 1.00 97.06 180 ILE A N 1
ATOM 1414 C CA . ILE A 1 180 ? 5.094 -6.745 -12.537 1.00 97.06 180 ILE A CA 1
ATOM 1415 C C . ILE A 1 180 ? 3.797 -7.544 -12.439 1.00 97.06 180 ILE A C 1
ATOM 1417 O O . ILE A 1 180 ? 3.228 -7.729 -11.365 1.00 97.06 180 ILE A O 1
ATOM 1421 N N . CYS A 1 181 ? 3.301 -8.011 -13.581 1.00 97.00 181 CYS A N 1
ATOM 1422 C CA . CYS A 1 181 ? 2.171 -8.927 -13.608 1.00 97.00 181 CYS A CA 1
ATOM 1423 C C . CYS A 1 181 ? 2.656 -10.361 -13.378 1.00 97.00 181 CYS A C 1
ATOM 1425 O O . CYS A 1 181 ? 3.355 -10.914 -14.225 1.00 97.00 181 CYS A O 1
ATOM 1427 N N . ALA A 1 182 ? 2.212 -11.003 -12.297 1.00 95.31 182 ALA A N 1
ATOM 1428 C CA . ALA A 1 182 ? 2.558 -12.394 -11.996 1.00 95.31 182 ALA A CA 1
ATOM 1429 C C . ALA A 1 182 ? 2.015 -13.418 -13.019 1.00 95.31 182 ALA A C 1
ATOM 1431 O O . ALA A 1 182 ? 2.439 -14.571 -13.017 1.00 95.31 182 ALA A O 1
ATOM 1432 N N . LYS A 1 183 ? 1.076 -13.019 -13.892 1.00 96.62 183 LYS A N 1
ATOM 1433 C CA . LYS A 1 183 ? 0.439 -13.897 -14.887 1.00 96.62 183 LYS A CA 1
ATOM 1434 C C . LYS A 1 183 ? 1.072 -13.816 -16.277 1.00 96.62 183 LYS A C 1
ATOM 1436 O O . LYS A 1 183 ? 1.354 -14.853 -16.869 1.00 96.62 183 LYS A O 1
ATOM 1441 N N . CYS A 1 184 ? 1.254 -12.614 -16.828 1.00 95.88 184 CYS A N 1
ATOM 1442 C CA . CYS A 1 184 ? 1.861 -12.435 -18.154 1.00 95.88 184 CYS A CA 1
ATOM 1443 C C . CYS A 1 184 ? 3.313 -11.945 -18.118 1.00 95.88 184 CYS A C 1
ATOM 1445 O O . CYS A 1 184 ? 3.889 -11.722 -19.182 1.00 95.88 184 CYS A O 1
ATOM 1447 N N . HIS A 1 185 ? 3.882 -11.757 -16.922 1.00 95.19 185 HIS A N 1
ATOM 1448 C CA . HIS A 1 185 ? 5.279 -11.375 -16.673 1.00 95.19 185 HIS A CA 1
ATOM 1449 C C . HIS A 1 185 ? 5.721 -10.053 -17.319 1.00 95.19 185 HIS A C 1
ATOM 1451 O O . HIS A 1 185 ? 6.911 -9.767 -17.438 1.00 95.19 185 HIS A O 1
ATOM 1457 N N . ARG A 1 186 ? 4.761 -9.211 -17.717 1.00 96.94 186 ARG A N 1
ATOM 1458 C CA . ARG A 1 186 ? 5.035 -7.853 -18.185 1.00 96.94 186 ARG A CA 1
ATOM 1459 C C . ARG A 1 186 ? 5.339 -6.936 -17.021 1.00 96.94 186 ARG A C 1
ATOM 1461 O O . ARG A 1 186 ? 4.667 -6.996 -15.990 1.00 96.94 186 ARG A O 1
ATOM 1468 N N . TRP A 1 187 ? 6.301 -6.052 -17.238 1.00 97.69 187 TRP A N 1
ATOM 1469 C CA . TRP A 1 187 ? 6.685 -5.034 -16.275 1.00 97.69 187 TRP A CA 1
ATOM 1470 C C . TRP A 1 187 ? 6.219 -3.654 -16.738 1.00 97.69 187 TRP A C 1
ATOM 1472 O O . TRP A 1 187 ? 6.334 -3.324 -17.915 1.00 97.69 187 TRP A O 1
ATOM 1482 N N . CYS A 1 188 ? 5.721 -2.825 -15.830 1.00 97.19 188 CYS A N 1
ATOM 1483 C CA . CYS A 1 188 ? 5.285 -1.458 -16.085 1.00 97.19 188 CYS A CA 1
ATOM 1484 C C . CYS A 1 188 ? 6.034 -0.504 -15.142 1.00 97.19 188 CYS A C 1
ATOM 1486 O O . CYS A 1 188 ? 5.955 -0.669 -13.924 1.00 97.19 188 CYS A O 1
ATOM 1488 N N . PRO A 1 189 ? 6.776 0.482 -15.662 1.00 97.50 189 PRO A N 1
ATOM 1489 C CA . PRO A 1 189 ? 7.538 1.403 -14.830 1.00 97.50 189 PRO A CA 1
ATOM 1490 C C . PRO A 1 189 ? 6.652 2.477 -14.200 1.00 97.50 189 PRO A C 1
ATOM 1492 O O . PRO A 1 189 ? 5.666 2.921 -14.787 1.00 97.50 189 PRO A O 1
ATOM 1495 N N . ILE A 1 190 ? 7.081 2.953 -13.040 1.00 97.44 190 ILE A N 1
ATOM 1496 C CA . ILE A 1 190 ? 6.660 4.215 -12.437 1.00 97.44 190 ILE A CA 1
ATOM 1497 C C . ILE A 1 190 ? 7.816 5.193 -12.651 1.00 97.44 190 ILE A C 1
ATOM 1499 O O . ILE A 1 190 ? 8.948 4.896 -12.259 1.00 97.44 190 ILE A O 1
ATOM 1503 N N . ARG A 1 191 ? 7.546 6.313 -13.326 1.00 95.62 191 ARG A N 1
ATOM 1504 C CA . ARG A 1 191 ? 8.526 7.369 -13.635 1.00 95.62 191 ARG A CA 1
ATOM 1505 C C . ARG A 1 191 ? 7.948 8.706 -13.219 1.00 95.62 191 ARG A C 1
ATOM 1507 O O . ARG A 1 191 ? 6.821 8.983 -13.623 1.00 95.62 191 ARG A O 1
ATOM 1514 N N . ASP A 1 192 ? 8.707 9.497 -12.468 1.00 93.69 192 ASP A N 1
ATOM 1515 C CA . ASP A 1 192 ? 8.278 10.809 -11.969 1.00 93.69 192 ASP A CA 1
ATOM 1516 C C . ASP A 1 192 ? 6.890 10.715 -11.308 1.00 93.69 192 ASP A C 1
ATOM 1518 O O . ASP A 1 192 ? 5.953 11.437 -11.650 1.00 93.69 192 ASP A O 1
ATOM 1522 N N . SER A 1 193 ? 6.719 9.688 -10.472 1.00 94.62 193 SER A N 1
ATOM 1523 C CA . SER A 1 193 ? 5.458 9.329 -9.819 1.00 94.62 193 SER A CA 1
ATOM 1524 C C . SER A 1 193 ? 4.281 8.964 -10.727 1.00 94.62 193 SER A C 1
ATOM 1526 O O . SER A 1 193 ? 3.157 8.833 -10.249 1.00 94.62 193 SER A O 1
ATOM 1528 N N . ILE A 1 194 ? 4.498 8.709 -12.019 1.00 93.81 194 ILE A N 1
ATOM 1529 C CA . ILE A 1 194 ? 3.440 8.336 -12.967 1.00 93.81 194 ILE A CA 1
ATOM 1530 C C . ILE A 1 194 ? 3.573 6.853 -13.358 1.00 93.81 194 ILE A C 1
ATOM 1532 O O . ILE A 1 194 ? 4.571 6.469 -13.982 1.00 93.81 194 ILE A O 1
ATOM 1536 N N . PRO A 1 195 ? 2.572 5.996 -13.061 1.00 94.69 195 PRO A N 1
ATOM 1537 C CA . PRO A 1 195 ? 2.557 4.612 -13.528 1.00 94.69 195 PRO A CA 1
ATOM 1538 C C . PRO A 1 195 ? 2.301 4.555 -15.042 1.00 94.69 195 PRO A C 1
ATOM 1540 O O . PRO A 1 195 ? 1.240 4.947 -15.531 1.00 94.69 195 PRO A O 1
ATOM 1543 N N . GLN A 1 196 ? 3.255 4.027 -15.808 1.00 94.50 196 GLN A N 1
ATOM 1544 C CA . GLN A 1 196 ? 3.159 3.932 -17.267 1.00 94.50 196 GLN A CA 1
ATOM 1545 C C . GLN A 1 196 ? 2.642 2.556 -17.696 1.00 94.50 196 GLN A C 1
ATOM 1547 O O . GLN A 1 196 ? 3.401 1.631 -17.980 1.00 94.50 196 GLN A O 1
ATOM 1552 N N . MET A 1 197 ? 1.316 2.448 -17.761 1.00 93.00 197 MET A N 1
ATOM 1553 C CA . MET A 1 197 ? 0.570 1.210 -18.033 1.00 93.00 197 MET A CA 1
ATOM 1554 C C . MET A 1 197 ? 0.103 1.108 -19.497 1.00 93.00 197 MET A C 1
ATOM 1556 O O . MET A 1 197 ? -0.996 0.633 -19.778 1.00 93.00 197 MET A O 1
ATOM 1560 N N . LEU A 1 198 ? 0.902 1.614 -20.440 1.00 93.62 198 LEU A N 1
ATOM 1561 C CA . LEU A 1 198 ? 0.564 1.565 -21.865 1.00 93.62 198 LEU A CA 1
ATOM 1562 C C . LEU A 1 198 ? 0.661 0.125 -22.413 1.00 93.62 198 LEU A C 1
ATOM 1564 O O . LEU A 1 198 ? 1.563 -0.610 -21.999 1.00 93.62 198 LEU A O 1
ATOM 1568 N N . PRO A 1 199 ? -0.204 -0.258 -23.374 1.00 93.44 199 PRO A N 1
ATOM 1569 C CA . PRO A 1 199 ? -0.018 -1.459 -24.187 1.00 93.44 199 PRO A CA 1
ATOM 1570 C C . PRO A 1 199 ? 1.364 -1.511 -24.846 1.00 93.44 199 PRO A C 1
ATOM 1572 O O . PRO A 1 199 ? 1.941 -0.464 -25.152 1.00 93.44 199 PRO A O 1
ATOM 1575 N N . ASP A 1 200 ? 1.877 -2.719 -25.087 1.00 95.00 200 ASP A N 1
ATOM 1576 C CA . ASP A 1 200 ? 3.237 -2.951 -25.594 1.00 95.00 200 ASP A CA 1
ATOM 1577 C C . ASP A 1 200 ? 3.531 -2.144 -26.869 1.00 95.00 200 ASP A C 1
ATOM 1579 O O . ASP A 1 200 ? 4.572 -1.500 -26.979 1.00 95.00 200 ASP A O 1
ATOM 1583 N N . GLU A 1 201 ? 2.585 -2.111 -27.805 1.00 94.06 201 GLU A N 1
ATOM 1584 C CA . GLU A 1 201 ? 2.685 -1.420 -29.091 1.00 94.06 201 GLU A CA 1
ATOM 1585 C C . GLU A 1 201 ? 2.736 0.113 -28.981 1.00 94.06 201 GLU A C 1
ATOM 1587 O O . GLU A 1 201 ? 3.171 0.788 -29.915 1.00 94.06 201 GLU A O 1
ATOM 1592 N N . LEU A 1 202 ? 2.307 0.673 -27.846 1.00 95.62 202 LEU A N 1
ATOM 1593 C CA . LEU A 1 202 ? 2.359 2.110 -27.562 1.00 95.62 202 LEU A CA 1
ATOM 1594 C C . LEU A 1 202 ? 3.573 2.496 -26.709 1.00 95.62 202 LEU A C 1
ATOM 1596 O O . LEU A 1 202 ? 3.828 3.687 -26.497 1.00 95.62 202 LEU A O 1
ATOM 1600 N N . ARG A 1 203 ? 4.340 1.513 -26.224 1.00 95.19 203 ARG A N 1
ATOM 1601 C CA . ARG A 1 203 ? 5.556 1.750 -25.448 1.00 95.19 203 ARG A CA 1
ATOM 1602 C C . ARG A 1 203 ? 6.734 2.056 -26.356 1.00 95.19 203 ARG A C 1
ATOM 1604 O O . ARG A 1 203 ? 6.858 1.576 -27.478 1.00 95.19 203 ARG A O 1
ATOM 1611 N N . ARG A 1 204 ? 7.631 2.899 -25.850 1.00 96.44 204 ARG A N 1
ATOM 1612 C CA . ARG A 1 204 ? 8.816 3.347 -26.581 1.00 96.44 204 ARG A CA 1
ATOM 1613 C C . ARG A 1 204 ? 10.047 2.670 -26.000 1.00 96.44 204 ARG A C 1
ATOM 1615 O O . ARG A 1 204 ? 10.525 3.078 -24.942 1.00 96.44 204 ARG A O 1
ATOM 1622 N N . GLU A 1 205 ? 10.590 1.709 -26.743 1.00 97.06 205 GLU A N 1
ATOM 1623 C CA . GLU A 1 205 ? 11.760 0.904 -26.359 1.00 97.06 205 GLU A CA 1
ATOM 1624 C C . GLU A 1 205 ? 12.914 1.748 -25.809 1.00 97.06 205 GLU A C 1
ATOM 1626 O O . GLU A 1 205 ? 13.478 1.423 -24.770 1.00 97.06 205 GLU A O 1
ATOM 1631 N N . LYS A 1 206 ? 13.220 2.884 -26.450 1.00 97.44 206 LYS A N 1
ATOM 1632 C CA . LYS A 1 206 ? 14.272 3.804 -25.994 1.00 97.44 206 LYS A CA 1
ATOM 1633 C C . LYS A 1 206 ? 14.102 4.221 -24.526 1.00 97.44 206 LYS A C 1
ATOM 1635 O O . LYS A 1 206 ? 15.082 4.217 -23.790 1.00 97.44 206 LYS A O 1
ATOM 1640 N N . TYR A 1 207 ? 12.894 4.604 -24.108 1.00 96.44 207 TYR A N 1
ATOM 1641 C CA . TYR A 1 207 ? 12.643 5.062 -22.734 1.00 96.44 207 TYR A CA 1
ATOM 1642 C C . TYR A 1 207 ? 12.594 3.896 -21.744 1.00 96.44 207 TYR A C 1
ATOM 1644 O O . TYR A 1 207 ? 13.006 4.038 -20.594 1.00 96.44 207 TYR A O 1
ATOM 1652 N N . ASP A 1 208 ? 12.133 2.730 -22.194 1.00 97.12 208 ASP A N 1
ATOM 1653 C CA . ASP A 1 208 ? 12.150 1.511 -21.391 1.00 97.12 208 ASP A CA 1
ATOM 1654 C C . ASP A 1 208 ? 13.569 1.025 -21.122 1.00 97.12 208 ASP A C 1
ATOM 1656 O O . ASP A 1 208 ? 13.923 0.859 -19.959 1.00 97.12 208 ASP A O 1
ATOM 1660 N N . LYS A 1 209 ? 14.420 0.938 -22.146 1.00 97.44 209 LYS A N 1
ATOM 1661 C CA . LYS A 1 209 ? 15.838 0.600 -21.977 1.00 97.44 209 LYS A CA 1
ATOM 1662 C C . LYS A 1 209 ? 16.583 1.604 -21.103 1.00 97.44 209 LYS A C 1
ATOM 1664 O O . LYS A 1 209 ? 17.352 1.197 -20.245 1.00 97.44 209 LYS A O 1
ATOM 1669 N N . GLN A 1 210 ? 16.319 2.905 -21.248 1.00 97.81 210 GLN A N 1
ATOM 1670 C CA . GLN A 1 210 ? 16.900 3.916 -20.352 1.00 97.81 210 GLN A CA 1
ATOM 1671 C C . GLN A 1 210 ? 16.513 3.686 -18.888 1.00 97.81 210 GLN A C 1
ATOM 1673 O O . GLN A 1 210 ? 17.357 3.788 -18.007 1.00 97.81 210 GLN A O 1
ATOM 1678 N N . PHE A 1 211 ? 15.249 3.355 -18.626 1.00 97.69 211 PHE A N 1
ATOM 1679 C CA . PHE A 1 211 ? 14.792 3.050 -17.274 1.00 97.69 211 PHE A CA 1
ATOM 1680 C C . PHE A 1 211 ? 15.444 1.779 -16.718 1.00 97.69 211 PHE A C 1
ATOM 1682 O O . PHE A 1 211 ? 15.889 1.781 -15.573 1.00 97.69 211 PHE A O 1
ATOM 1689 N N . LEU A 1 212 ? 15.530 0.722 -17.530 1.00 97.44 212 LEU A N 1
ATOM 1690 C CA . LEU A 1 212 ? 16.206 -0.518 -17.154 1.00 97.44 212 LEU A CA 1
ATOM 1691 C C . LEU A 1 212 ? 17.688 -0.271 -16.835 1.00 97.44 212 LEU A C 1
ATOM 1693 O O . LEU A 1 212 ? 18.151 -0.713 -15.793 1.00 97.44 212 LEU A O 1
ATOM 1697 N N . GLU A 1 213 ? 18.417 0.486 -17.663 1.00 97.81 213 GLU A N 1
ATOM 1698 C CA . GLU A 1 213 ? 19.826 0.822 -17.400 1.00 97.81 213 GLU A CA 1
ATOM 1699 C C . GLU A 1 213 ? 20.014 1.571 -16.079 1.00 97.81 213 GLU A C 1
ATOM 1701 O O . GLU A 1 213 ? 20.941 1.272 -15.329 1.00 97.81 213 GLU A O 1
ATOM 1706 N N . THR A 1 214 ? 19.126 2.523 -15.776 1.00 97.50 214 THR A N 1
ATOM 1707 C CA . THR A 1 214 ? 19.173 3.293 -14.526 1.00 97.50 214 THR A CA 1
ATOM 1708 C C . THR A 1 214 ? 18.949 2.415 -13.294 1.00 97.50 214 THR A C 1
ATOM 1710 O O . THR A 1 214 ? 19.559 2.657 -12.255 1.00 97.50 214 THR A O 1
ATOM 1713 N N . TRP A 1 215 ? 18.073 1.410 -13.386 1.00 97.19 215 TRP A N 1
ATOM 1714 C CA . TRP A 1 215 ? 17.593 0.660 -12.220 1.00 97.19 215 TRP A CA 1
ATOM 1715 C C . TRP A 1 215 ? 18.022 -0.808 -12.169 1.00 97.19 215 TRP A C 1
ATOM 1717 O O . TRP A 1 215 ? 17.637 -1.501 -11.229 1.00 97.19 215 TRP A O 1
ATOM 1727 N N . LYS A 1 216 ? 18.838 -1.285 -13.114 1.00 96.12 216 LYS A N 1
ATOM 1728 C CA . LYS A 1 216 ? 19.254 -2.695 -13.227 1.00 96.12 216 LYS A CA 1
ATOM 1729 C C . LYS A 1 216 ? 19.788 -3.306 -11.932 1.00 96.12 216 LYS A C 1
ATOM 1731 O O . LYS A 1 216 ? 19.478 -4.453 -11.646 1.00 96.12 216 LYS A O 1
ATOM 1736 N N . ASP A 1 217 ? 20.504 -2.534 -11.114 1.00 95.06 217 ASP A N 1
ATOM 1737 C CA . ASP A 1 217 ? 21.091 -3.019 -9.854 1.00 95.06 217 ASP A CA 1
ATOM 1738 C C . ASP A 1 217 ? 20.046 -3.263 -8.750 1.00 95.06 217 ASP A C 1
ATOM 1740 O O . ASP A 1 217 ? 20.308 -3.964 -7.774 1.00 95.06 217 ASP A O 1
ATOM 1744 N N . LYS A 1 218 ? 18.855 -2.669 -8.886 1.00 93.50 218 LYS A N 1
ATOM 1745 C CA . LYS A 1 218 ? 17.707 -2.861 -7.989 1.00 93.50 218 LYS A CA 1
ATOM 1746 C C . LYS A 1 218 ? 16.613 -3.715 -8.624 1.00 93.50 218 LYS A C 1
ATOM 1748 O O . LYS A 1 218 ? 15.610 -3.986 -7.976 1.00 93.50 218 LYS A O 1
ATOM 1753 N N . MET A 1 219 ? 16.737 -4.087 -9.888 1.00 91.69 219 MET A N 1
ATOM 1754 C CA . MET A 1 219 ? 15.670 -4.758 -10.613 1.00 91.69 219 MET A CA 1
ATOM 1755 C C . MET A 1 219 ? 15.896 -6.266 -10.638 1.00 91.69 219 MET A C 1
ATOM 1757 O O . MET A 1 219 ? 17.025 -6.739 -10.540 1.00 91.69 219 MET A O 1
ATOM 1761 N N . ASP A 1 220 ? 14.808 -7.020 -10.769 1.00 91.50 220 ASP A N 1
ATOM 1762 C CA . ASP A 1 220 ? 14.885 -8.459 -10.993 1.00 91.50 220 ASP A CA 1
ATOM 1763 C C . ASP A 1 220 ? 15.704 -8.743 -12.273 1.00 91.50 220 ASP A C 1
ATOM 1765 O O . ASP A 1 220 ? 15.338 -8.232 -13.342 1.00 91.50 220 ASP A O 1
ATOM 1769 N N . PRO A 1 221 ? 16.797 -9.531 -12.195 1.00 93.94 221 PRO A N 1
ATOM 1770 C CA . PRO A 1 221 ? 17.609 -9.885 -13.353 1.00 93.94 221 PRO A CA 1
ATOM 1771 C C . PRO A 1 221 ? 16.810 -10.496 -14.508 1.00 93.94 221 PRO A C 1
ATOM 1773 O O . PRO A 1 221 ? 17.166 -10.270 -15.666 1.00 93.94 221 PRO A O 1
ATOM 1776 N N . ASP A 1 222 ? 15.728 -11.224 -14.232 1.00 93.56 222 ASP A N 1
ATOM 1777 C CA . ASP A 1 222 ? 14.894 -11.821 -15.278 1.00 93.56 222 ASP A CA 1
ATOM 1778 C C . ASP A 1 222 ? 14.147 -10.740 -16.068 1.00 93.56 222 ASP A C 1
ATOM 1780 O O . ASP A 1 222 ? 14.014 -10.832 -17.288 1.00 93.56 222 ASP A O 1
ATOM 1784 N N . ILE A 1 223 ? 13.740 -9.651 -15.410 1.00 94.56 223 ILE A N 1
ATOM 1785 C CA . ILE A 1 223 ? 13.143 -8.498 -16.091 1.00 94.56 223 ILE A CA 1
ATOM 1786 C C . ILE A 1 223 ? 14.194 -7.721 -16.884 1.00 94.56 223 ILE A C 1
ATOM 1788 O O . ILE A 1 223 ? 13.929 -7.306 -18.012 1.00 94.56 223 ILE A O 1
ATOM 1792 N N . VAL A 1 224 ? 15.394 -7.546 -16.328 1.00 96.31 224 VAL A N 1
ATOM 1793 C CA . VAL A 1 224 ? 16.479 -6.820 -17.002 1.00 96.31 224 VAL A CA 1
ATOM 1794 C C . VAL A 1 224 ? 16.915 -7.530 -18.284 1.00 96.31 224 VAL A C 1
ATOM 1796 O O . VAL A 1 224 ? 17.125 -6.858 -19.290 1.00 96.31 224 VAL A O 1
ATOM 1799 N N . ASN A 1 225 ? 17.020 -8.863 -18.261 1.00 95.81 225 ASN A N 1
ATOM 1800 C CA . ASN A 1 225 ? 17.591 -9.653 -19.359 1.00 95.81 225 ASN A CA 1
ATOM 1801 C C . ASN A 1 225 ? 16.547 -10.291 -20.290 1.00 95.81 225 ASN A C 1
ATOM 1803 O O . ASN A 1 225 ? 16.876 -10.644 -21.419 1.00 95.81 225 ASN A O 1
ATOM 1807 N N . ALA A 1 226 ? 15.309 -10.485 -19.830 1.00 95.75 226 ALA A N 1
ATOM 1808 C CA . ALA A 1 226 ? 14.263 -11.185 -20.581 1.00 95.75 226 ALA A CA 1
ATOM 1809 C C . ALA A 1 226 ? 12.857 -10.580 -20.388 1.00 95.75 226 ALA A C 1
ATOM 1811 O O . ALA A 1 226 ? 11.852 -11.192 -20.756 1.00 95.75 226 ALA A O 1
ATOM 1812 N N . GLY A 1 227 ? 12.769 -9.373 -19.824 1.00 93.62 227 GLY A N 1
ATOM 1813 C CA . GLY A 1 227 ? 11.513 -8.678 -19.579 1.00 93.62 227 GLY A CA 1
ATOM 1814 C C . GLY A 1 227 ? 10.708 -8.375 -20.843 1.00 93.62 227 GLY A C 1
ATOM 1815 O O . GLY A 1 227 ? 11.239 -8.133 -21.932 1.00 93.62 227 GLY A O 1
ATOM 1816 N N . ILE A 1 228 ? 9.386 -8.344 -20.659 1.00 95.19 228 ILE A N 1
ATOM 1817 C CA . ILE A 1 228 ? 8.397 -8.015 -21.689 1.00 95.19 228 ILE A CA 1
ATOM 1818 C C . ILE A 1 228 ? 7.785 -6.646 -21.356 1.00 95.19 228 ILE A C 1
ATOM 1820 O O . ILE A 1 228 ? 7.368 -6.437 -20.209 1.00 95.19 228 ILE A O 1
ATOM 1824 N N . PRO A 1 229 ? 7.678 -5.715 -22.323 1.00 95.31 229 PRO A N 1
ATOM 1825 C CA . PRO A 1 229 ? 7.937 -5.874 -23.761 1.00 95.31 229 PRO A CA 1
ATOM 1826 C C . PRO A 1 229 ? 9.395 -5.694 -24.184 1.00 95.31 229 PRO A C 1
ATOM 1828 O O . PRO A 1 229 ? 9.773 -6.175 -25.248 1.00 95.31 229 PRO A O 1
ATOM 1831 N N . PHE A 1 230 ? 10.203 -5.014 -23.374 1.00 96.88 230 PHE A N 1
ATOM 1832 C CA . PHE A 1 230 ? 11.601 -4.739 -23.685 1.00 96.88 230 PHE A CA 1
ATOM 1833 C C . PHE A 1 230 ? 12.493 -5.110 -22.499 1.00 96.88 230 PHE A C 1
ATOM 1835 O O . PHE A 1 230 ? 12.072 -5.024 -21.344 1.00 96.88 230 PHE A O 1
ATOM 1842 N N . HIS A 1 231 ? 13.726 -5.477 -22.821 1.00 97.12 231 HIS A N 1
ATOM 1843 C CA . HIS A 1 231 ? 14.833 -5.806 -21.923 1.00 97.12 231 HIS A CA 1
ATOM 1844 C C . HIS A 1 231 ? 16.112 -5.146 -22.464 1.00 97.12 231 HIS A C 1
ATOM 1846 O O . HIS A 1 231 ? 16.070 -4.557 -23.553 1.00 97.12 231 HIS A O 1
ATOM 1852 N N . LEU A 1 232 ? 17.210 -5.179 -21.703 1.00 96.00 232 LEU A N 1
ATOM 1853 C CA . LEU A 1 232 ? 18.501 -4.616 -22.123 1.00 96.00 232 LEU A CA 1
ATOM 1854 C C . LEU A 1 232 ? 19.178 -5.450 -23.212 1.00 96.00 232 LEU A C 1
ATOM 1856 O O . LEU A 1 232 ? 19.184 -6.693 -23.095 1.00 96.00 232 LEU A O 1
#